Protein AF-A0A371F6K5-F1 (afdb_monomer)

Secondary structure (DSSP, 8-state):
--HHHHHHHHHHHHHHHHHTHHHHHHHHHHHH---HHHIIIIIHHHHHHHHHHHHHHTT-----EE--SSS--EE-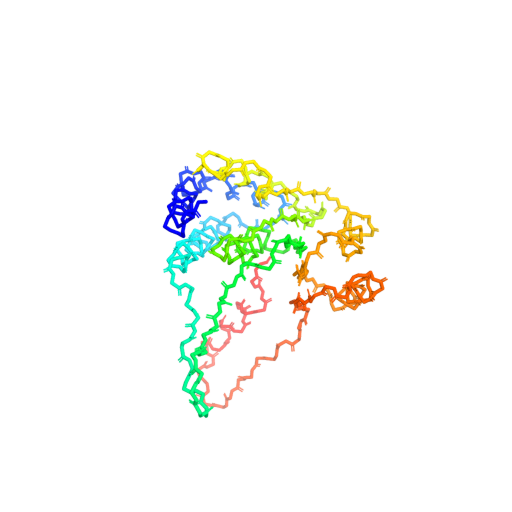-----SEEEEE--SSSHHHHHHHHHHHHHHTT-EEEEEEPTTS-HHHHHHHHHHHHTTPPTTSEEEEE--IIIIIHHHHH-TT--EEEEES-HHHHHHHHHHHHHTT---EEEE----------TTS-HHHHHHHHHHHHH--

pLDDT: mean 98.04, std 1.12, range [90.88, 98.94]

Foldseek 3Di:
DDLLLLLQLLLQLLVVCVVCLQVLLVLLCVLQVDDSCCSRVPQSVVLSVLSNVLSVLLNVDDWDFDDDPDDDTDIDDQAQLEEEEEEFERNRQSVSCSVPVSNNSSRPYAYEYEGALSRQPSSVVSVVSSVVSVDDPRRYHYDYDHCVPPVLCSLQPQPHQAYEYEEAPVSVVVSCVSCVVHNVHYYHYHYDDDDDDDDDPPDPPVVSVVCVCCVPPPD

Structure (mmCIF, N/CA/C/O backbone):
data_AF-A0A371F6K5-F1
#
_entry.id   AF-A0A371F6K5-F1
#
loop_
_atom_site.group_PDB
_atom_site.id
_atom_site.type_symbol
_atom_site.label_atom_id
_atom_site.label_alt_id
_atom_site.label_comp_id
_atom_site.label_asym_id
_atom_site.label_entity_id
_atom_site.label_seq_id
_atom_site.pdbx_PDB_ins_code
_atom_site.Cartn_x
_atom_site.Cartn_y
_atom_site.Cartn_z
_atom_site.occupancy
_atom_site.B_iso_or_equiv
_atom_site.auth_seq_id
_atom_site.auth_comp_id
_atom_site.auth_asym_id
_atom_site.auth_atom_id
_atom_site.pdbx_PDB_model_num
ATOM 1 N N . MET A 1 1 ? -11.950 14.587 9.738 1.00 90.88 1 MET A N 1
ATOM 2 C CA . MET A 1 1 ? -12.095 15.001 8.326 1.00 90.88 1 MET A CA 1
ATOM 3 C C . MET A 1 1 ? -13.160 14.156 7.657 1.00 90.88 1 MET A C 1
ATOM 5 O O . MET A 1 1 ? -13.310 12.987 8.010 1.00 90.88 1 MET A O 1
ATOM 9 N N . THR A 1 2 ? -13.904 14.736 6.728 1.00 96.56 2 THR A N 1
ATOM 10 C CA . THR A 1 2 ? -14.899 14.022 5.926 1.00 96.56 2 THR A CA 1
ATOM 11 C C . THR A 1 2 ? -14.223 13.035 4.970 1.00 96.56 2 THR A C 1
ATOM 13 O O . THR A 1 2 ? -13.035 13.142 4.656 1.00 96.56 2 THR A O 1
ATOM 16 N N . ALA A 1 3 ? -14.991 12.067 4.476 1.00 97.56 3 ALA A N 1
ATOM 17 C CA . ALA A 1 3 ? -14.525 11.139 3.451 1.00 97.56 3 ALA A CA 1
ATOM 18 C C . ALA A 1 3 ? -14.093 11.849 2.151 1.00 97.56 3 ALA A C 1
ATOM 20 O O . ALA A 1 3 ? -13.087 11.488 1.539 1.00 97.56 3 ALA A O 1
ATOM 21 N N . TYR A 1 4 ? -14.797 12.924 1.785 1.00 98.12 4 TYR A N 1
ATOM 22 C CA . TYR A 1 4 ? -14.452 13.771 0.645 1.00 98.12 4 TYR A CA 1
ATOM 23 C C . TYR A 1 4 ? -13.102 14.485 0.829 1.00 98.12 4 TYR A C 1
ATOM 25 O O . TYR A 1 4 ? -12.294 14.535 -0.097 1.00 98.12 4 TYR A O 1
ATOM 33 N N . GLU A 1 5 ? -12.802 14.990 2.028 1.00 98.31 5 GLU A N 1
ATOM 34 C CA . GLU A 1 5 ? -11.498 15.605 2.319 1.00 98.31 5 GLU A CA 1
ATOM 35 C C . GLU A 1 5 ? -10.344 14.601 2.175 1.00 98.31 5 GLU A C 1
ATOM 37 O O . GLU A 1 5 ? -9.318 14.946 1.583 1.00 98.31 5 GLU A O 1
ATOM 42 N N . ARG A 1 6 ? -10.528 13.346 2.623 1.00 98.25 6 ARG A N 1
ATOM 43 C CA . ARG A 1 6 ? -9.554 12.261 2.387 1.00 98.25 6 ARG A CA 1
ATOM 44 C C . ARG A 1 6 ? -9.332 12.020 0.899 1.00 98.25 6 ARG A C 1
ATOM 46 O O . ARG A 1 6 ? -8.187 11.969 0.455 1.00 98.25 6 ARG A O 1
ATOM 53 N N . SER A 1 7 ? -10.418 11.923 0.130 1.00 98.69 7 SER A N 1
ATOM 54 C CA . SER A 1 7 ? -10.356 11.776 -1.330 1.00 98.69 7 SER A CA 1
ATOM 55 C C . SER A 1 7 ? -9.522 12.892 -1.969 1.00 98.69 7 SER A C 1
ATOM 57 O O . SER A 1 7 ? -8.593 12.628 -2.733 1.00 98.69 7 SER A O 1
ATOM 59 N N . ARG A 1 8 ? -9.774 14.150 -1.586 1.00 98.69 8 ARG A N 1
ATOM 60 C CA . ARG A 1 8 ? -9.044 15.316 -2.104 1.00 98.69 8 ARG A CA 1
ATOM 61 C C . ARG A 1 8 ? -7.552 15.288 -1.776 1.00 98.69 8 ARG A C 1
ATOM 63 O O . ARG A 1 8 ? -6.768 15.709 -2.621 1.00 98.69 8 ARG A O 1
ATOM 70 N N . ILE A 1 9 ? -7.157 14.811 -0.595 1.00 98.75 9 ILE A N 1
ATOM 71 C CA . ILE A 1 9 ? -5.737 14.644 -0.238 1.00 98.75 9 ILE A CA 1
ATOM 72 C C . ILE A 1 9 ? -5.082 13.597 -1.147 1.00 98.75 9 ILE A C 1
ATOM 74 O O . ILE A 1 9 ? -4.020 13.864 -1.701 1.00 98.75 9 ILE A O 1
ATOM 78 N N . LEU A 1 10 ? -5.726 12.442 -1.352 1.00 98.81 10 LEU A N 1
ATOM 79 C CA . LEU A 1 10 ? -5.197 11.368 -2.204 1.00 98.81 10 LEU A CA 1
ATOM 80 C C . LEU A 1 10 ? -5.051 11.802 -3.672 1.00 98.81 10 LEU A C 1
ATOM 82 O O . LEU A 1 10 ? -4.049 11.470 -4.302 1.00 98.81 10 LEU A O 1
ATOM 86 N N . LEU A 1 11 ? -6.001 12.586 -4.198 1.00 98.81 11 LEU A N 1
ATOM 87 C CA . LEU A 1 11 ? -5.896 13.177 -5.541 1.00 98.81 11 LEU A CA 1
ATOM 88 C C . LEU A 1 11 ? -4.722 14.157 -5.638 1.00 98.81 11 LEU A C 1
ATOM 90 O O . LEU A 1 11 ? -3.879 14.010 -6.516 1.00 98.81 11 LEU A O 1
ATOM 94 N N . ARG A 1 12 ? -4.606 15.104 -4.695 1.00 98.81 12 ARG A N 1
ATOM 95 C CA . ARG A 1 12 ? -3.483 16.060 -4.679 1.00 98.81 12 ARG A CA 1
ATOM 96 C C . ARG A 1 12 ? -2.131 15.361 -4.571 1.00 98.81 12 ARG A C 1
ATOM 98 O O . ARG A 1 12 ? -1.174 15.783 -5.208 1.00 98.81 12 ARG A O 1
ATOM 105 N N . PHE A 1 13 ? -2.045 14.303 -3.769 1.00 98.88 13 PHE A N 1
ATOM 106 C CA . PHE A 1 13 ? -0.837 13.494 -3.666 1.00 98.88 13 PHE A CA 1
ATOM 107 C C . PHE A 1 13 ? -0.465 12.861 -5.014 1.00 98.88 13 PHE A C 1
ATOM 109 O O . PHE A 1 13 ? 0.693 12.931 -5.419 1.00 98.88 13 PHE A O 1
ATOM 116 N N . ALA A 1 14 ? -1.435 12.293 -5.734 1.00 98.69 14 ALA A N 1
ATOM 117 C CA . ALA A 1 14 ? -1.194 11.727 -7.058 1.00 98.69 14 ALA A CA 1
ATOM 118 C C . ALA A 1 14 ? -0.706 12.790 -8.064 1.00 98.69 14 ALA A C 1
ATOM 120 O O . ALA A 1 14 ? 0.228 12.515 -8.819 1.00 98.69 14 ALA A O 1
ATOM 121 N N . ASP A 1 15 ? -1.261 14.006 -8.026 1.00 98.62 15 ASP A N 1
ATOM 122 C CA . ASP A 1 15 ? -0.801 15.137 -8.849 1.00 98.62 15 ASP A CA 1
ATOM 123 C C . ASP A 1 15 ? 0.648 15.538 -8.518 1.00 98.62 15 ASP A C 1
ATOM 125 O O . ASP A 1 15 ? 1.466 15.761 -9.414 1.00 98.62 15 ASP A O 1
ATOM 129 N N . LEU A 1 16 ? 1.000 15.592 -7.227 1.00 98.75 16 LEU A N 1
ATOM 130 C CA . LEU A 1 16 ? 2.367 15.885 -6.784 1.00 98.75 16 LEU A CA 1
ATOM 131 C C . LEU A 1 16 ? 3.351 14.806 -7.241 1.00 98.75 16 LEU A C 1
ATOM 133 O O . LEU A 1 16 ? 4.436 15.126 -7.717 1.00 98.75 16 LEU A O 1
ATOM 137 N N . VAL A 1 17 ? 2.976 13.531 -7.164 1.00 98.44 17 VAL A N 1
ATOM 138 C CA . VAL A 1 17 ? 3.827 12.436 -7.648 1.00 98.44 17 VAL A CA 1
ATOM 139 C C . VAL A 1 17 ? 4.069 12.545 -9.150 1.00 98.44 17 VAL A C 1
ATOM 141 O O . VAL A 1 17 ? 5.205 12.371 -9.584 1.00 98.44 17 VAL A O 1
ATOM 144 N N . GLN A 1 18 ? 3.044 12.877 -9.942 1.00 97.38 18 GLN A N 1
ATOM 145 C CA . GLN A 1 18 ? 3.222 13.109 -11.381 1.00 97.38 18 GLN A CA 1
ATOM 146 C C . GLN A 1 18 ? 4.187 14.268 -11.651 1.00 97.38 18 GLN A C 1
ATOM 148 O O . GLN A 1 18 ? 5.047 14.156 -12.517 1.00 97.38 18 GLN A O 1
ATOM 153 N N . LYS A 1 19 ? 4.089 15.363 -10.887 1.00 98.06 19 LYS A N 1
ATOM 154 C CA . LYS A 1 19 ? 4.994 16.516 -11.015 1.00 98.06 19 LYS A CA 1
ATOM 155 C C . LYS A 1 19 ? 6.458 16.164 -10.717 1.00 98.06 19 LYS A C 1
ATOM 157 O O . LYS A 1 19 ? 7.355 16.781 -11.284 1.00 98.06 19 LYS A O 1
ATOM 162 N N . HIS A 1 20 ? 6.691 15.196 -9.834 1.00 98.00 20 HIS A N 1
ATOM 163 C CA . HIS A 1 20 ? 8.019 14.745 -9.411 1.00 98.00 20 HIS A CA 1
ATOM 164 C C . HIS A 1 20 ? 8.422 13.396 -10.037 1.00 98.00 20 HIS A C 1
ATOM 166 O O . HIS A 1 20 ? 9.312 12.719 -9.520 1.00 98.00 20 HIS A O 1
ATOM 172 N N . SER A 1 21 ? 7.793 12.988 -11.148 1.00 97.12 21 SER A N 1
ATOM 173 C CA . SER A 1 21 ? 7.972 11.651 -11.730 1.00 97.12 21 SER A CA 1
ATOM 174 C C . SER A 1 21 ? 9.429 11.311 -12.029 1.00 97.12 21 SER A C 1
ATOM 176 O O . SER A 1 21 ? 9.885 10.221 -11.698 1.00 97.12 21 SER A O 1
ATOM 178 N N . ASP A 1 22 ? 10.177 12.246 -12.612 1.00 97.12 22 ASP A N 1
ATOM 179 C CA . ASP A 1 22 ? 11.542 11.980 -13.074 1.00 97.12 22 ASP A CA 1
ATOM 180 C C . ASP A 1 22 ? 12.498 11.745 -11.899 1.00 97.12 22 ASP A C 1
ATOM 182 O O . ASP A 1 22 ? 13.310 10.818 -11.931 1.00 97.12 22 ASP A O 1
ATOM 186 N N . GLU A 1 23 ? 12.350 12.544 -10.838 1.00 98.12 23 GLU A N 1
ATOM 187 C CA . GLU A 1 23 ? 13.100 12.417 -9.585 1.00 98.12 23 GLU A CA 1
ATOM 188 C C . GLU A 1 23 ? 12.777 11.091 -8.886 1.00 98.12 23 GLU A C 1
ATOM 190 O O . GLU A 1 23 ? 13.684 10.355 -8.491 1.00 98.12 23 GLU A O 1
ATOM 195 N N . ILE A 1 24 ? 11.488 10.753 -8.778 1.00 98.62 24 ILE A N 1
ATOM 196 C CA . ILE A 1 24 ? 11.041 9.524 -8.117 1.00 98.62 24 ILE A CA 1
ATOM 197 C C . ILE A 1 24 ? 11.499 8.288 -8.904 1.00 98.62 24 ILE A C 1
ATOM 199 O O . ILE A 1 24 ? 11.994 7.337 -8.301 1.00 98.62 24 ILE A O 1
ATOM 203 N N . ALA A 1 25 ? 11.387 8.298 -10.237 1.00 98.44 25 ALA A N 1
ATOM 204 C CA . ALA A 1 25 ? 11.838 7.198 -11.091 1.00 98.44 25 ALA A CA 1
ATOM 205 C C . ALA A 1 25 ? 13.347 6.985 -10.979 1.00 98.44 25 ALA A C 1
ATOM 207 O O . ALA A 1 25 ? 13.805 5.846 -10.857 1.00 98.44 25 ALA A O 1
ATOM 208 N N . ALA A 1 26 ? 14.122 8.073 -11.001 1.00 98.44 26 ALA A N 1
ATOM 209 C CA . ALA A 1 26 ? 15.567 8.004 -10.854 1.00 98.44 26 ALA A CA 1
ATOM 210 C C . ALA A 1 26 ? 15.935 7.418 -9.489 1.00 98.44 26 ALA A C 1
ATOM 212 O O . ALA A 1 26 ? 16.735 6.485 -9.422 1.00 98.44 26 ALA A O 1
ATOM 213 N N . LEU A 1 27 ? 15.314 7.900 -8.410 1.00 98.56 27 LEU A N 1
ATOM 214 C CA . LEU A 1 27 ? 15.582 7.385 -7.072 1.00 98.56 27 LEU A CA 1
ATOM 215 C C . LEU A 1 27 ? 15.195 5.909 -6.937 1.00 98.56 27 LEU A C 1
ATOM 217 O O . LEU A 1 27 ? 15.972 5.146 -6.374 1.00 98.56 27 LEU A O 1
ATOM 221 N N . GLU A 1 28 ? 14.046 5.486 -7.473 1.00 98.25 28 GLU A N 1
ATOM 222 C CA . GLU A 1 28 ? 13.628 4.077 -7.441 1.00 98.25 28 GLU A CA 1
ATOM 223 C C . GLU A 1 28 ? 14.637 3.190 -8.173 1.00 98.25 28 GLU A C 1
ATOM 225 O O . GLU A 1 28 ? 15.058 2.167 -7.641 1.00 98.25 28 GLU A O 1
ATOM 230 N N . THR A 1 29 ? 15.093 3.627 -9.348 1.00 98.25 29 THR A N 1
ATOM 231 C CA . THR A 1 29 ? 16.122 2.947 -10.152 1.00 98.25 29 THR A CA 1
ATOM 232 C C . THR A 1 29 ? 17.412 2.765 -9.354 1.00 98.25 29 THR A C 1
ATOM 234 O O . THR A 1 29 ? 17.912 1.650 -9.234 1.00 98.25 29 THR A O 1
ATOM 237 N N . TRP A 1 30 ? 17.939 3.840 -8.760 1.00 98.00 30 TRP A N 1
ATOM 238 C CA . TRP A 1 30 ? 19.195 3.796 -8.002 1.00 98.00 30 TRP A CA 1
ATOM 239 C C . TRP A 1 30 ? 19.091 2.997 -6.702 1.00 98.00 30 TRP A C 1
ATOM 241 O O . TRP A 1 30 ? 20.043 2.331 -6.308 1.00 98.00 30 TRP A O 1
ATOM 251 N N . ASN A 1 31 ? 17.947 3.078 -6.030 1.00 97.62 31 ASN A N 1
ATOM 252 C CA . ASN A 1 31 ? 17.709 2.443 -4.739 1.00 97.62 31 ASN A CA 1
ATOM 253 C C . ASN A 1 31 ? 17.433 0.937 -4.881 1.00 97.62 31 ASN A C 1
ATOM 255 O O . ASN A 1 31 ? 17.914 0.149 -4.075 1.00 97.62 31 ASN A O 1
ATOM 259 N N . ASN A 1 32 ? 16.657 0.530 -5.890 1.00 97.94 32 ASN A N 1
ATOM 260 C CA . ASN A 1 32 ? 16.260 -0.864 -6.100 1.00 97.94 32 ASN A CA 1
ATOM 261 C C . ASN A 1 32 ? 17.174 -1.626 -7.075 1.00 97.94 32 ASN A C 1
ATOM 263 O O . ASN A 1 32 ? 17.381 -2.823 -6.887 1.00 97.94 32 ASN A O 1
ATOM 267 N N . GLY A 1 33 ? 17.717 -0.955 -8.092 1.00 97.44 33 GLY A N 1
ATOM 268 C CA . GLY A 1 33 ? 18.517 -1.571 -9.154 1.00 97.44 33 GLY A CA 1
ATOM 269 C C . GLY A 1 33 ? 17.735 -1.952 -10.418 1.00 97.44 33 GLY A C 1
ATOM 270 O O . GLY A 1 33 ? 18.346 -2.433 -11.371 1.00 97.44 33 GLY A O 1
ATOM 271 N N . LYS A 1 34 ? 16.413 -1.726 -10.461 1.00 96.50 34 LYS A N 1
ATOM 272 C CA . LYS A 1 34 ? 15.600 -1.891 -11.679 1.00 96.50 34 LYS A CA 1
ATOM 273 C C . LYS A 1 34 ? 15.977 -0.895 -12.771 1.00 96.50 34 LYS A C 1
ATOM 275 O O . LYS A 1 34 ? 16.546 0.158 -12.500 1.00 96.50 34 LYS A O 1
ATOM 280 N N . ILE A 1 35 ? 15.607 -1.202 -14.014 1.00 97.19 35 ILE A N 1
ATOM 281 C CA . ILE A 1 35 ? 15.827 -0.304 -15.153 1.00 97.19 35 ILE A CA 1
ATOM 282 C C . ILE A 1 35 ? 14.963 0.962 -15.044 1.00 97.19 35 ILE A C 1
ATOM 284 O O . ILE A 1 35 ? 13.778 0.904 -14.703 1.00 97.19 35 ILE A O 1
ATOM 288 N N . TYR A 1 36 ? 15.540 2.112 -15.408 1.00 97.88 36 TYR A N 1
ATOM 289 C CA . TYR A 1 36 ? 14.846 3.403 -15.332 1.00 97.88 36 TYR A CA 1
ATOM 290 C C . TYR A 1 36 ? 13.563 3.433 -16.156 1.00 97.88 36 TYR A C 1
ATOM 292 O O . TYR A 1 36 ? 12.547 3.960 -15.713 1.00 97.88 36 TYR A O 1
ATOM 300 N N . GLU A 1 37 ? 13.580 2.824 -17.341 1.00 97.62 37 GLU A N 1
ATOM 301 C CA . GLU A 1 37 ? 12.409 2.789 -18.210 1.00 97.62 37 GLU A CA 1
ATOM 302 C C . GLU A 1 37 ? 11.223 2.057 -17.565 1.00 97.62 37 GLU A C 1
ATOM 304 O O . GLU A 1 37 ? 10.090 2.524 -17.666 1.00 97.62 37 GLU A O 1
ATOM 309 N N . GLN A 1 38 ? 11.474 0.966 -16.839 1.00 96.62 38 GLN A N 1
ATOM 310 C CA . GLN A 1 38 ? 10.437 0.256 -16.091 1.00 96.62 38 GLN A CA 1
ATOM 311 C C . GLN A 1 38 ? 9.886 1.131 -14.961 1.00 96.62 38 GLN A C 1
ATOM 313 O O . GLN A 1 38 ? 8.666 1.282 -14.845 1.00 96.62 38 GLN A O 1
ATOM 318 N N . ALA A 1 39 ? 10.762 1.755 -14.168 1.00 97.75 39 ALA A N 1
ATOM 319 C CA . ALA A 1 39 ? 10.351 2.644 -13.084 1.00 97.75 39 ALA A CA 1
ATOM 320 C C . ALA A 1 39 ? 9.499 3.821 -13.603 1.00 97.75 39 ALA A C 1
ATOM 322 O O . ALA A 1 39 ? 8.401 4.070 -13.101 1.00 97.75 39 ALA A O 1
ATOM 323 N N . ALA A 1 40 ? 9.971 4.502 -14.650 1.00 97.94 40 ALA A N 1
ATOM 324 C CA . ALA A 1 40 ? 9.357 5.710 -15.192 1.00 97.94 40 ALA A CA 1
ATOM 325 C C . ALA A 1 40 ? 8.092 5.440 -16.018 1.00 97.94 40 ALA A C 1
ATOM 327 O O . ALA A 1 40 ? 7.106 6.163 -15.882 1.00 97.94 40 ALA A O 1
ATOM 328 N N . LYS A 1 41 ? 8.101 4.421 -16.888 1.00 97.44 41 LYS A N 1
ATOM 329 C CA . LYS A 1 41 ? 7.017 4.192 -17.862 1.00 97.44 41 LYS A CA 1
ATOM 330 C C . LYS A 1 41 ? 6.001 3.140 -17.430 1.00 97.44 41 LYS A C 1
ATOM 332 O O . LYS A 1 41 ? 4.917 3.097 -18.005 1.00 97.44 41 LYS A O 1
ATOM 337 N N . THR A 1 42 ? 6.320 2.309 -16.436 1.00 96.69 42 THR A N 1
ATOM 338 C CA . THR A 1 42 ? 5.418 1.243 -15.967 1.00 96.69 42 THR A CA 1
ATOM 339 C C . THR A 1 42 ? 4.972 1.476 -14.529 1.00 96.69 42 THR A C 1
ATOM 341 O O . THR A 1 42 ? 3.775 1.617 -14.265 1.00 96.69 42 THR A O 1
ATOM 344 N N . GLU A 1 43 ? 5.915 1.548 -13.590 1.00 97.44 43 GLU A N 1
ATOM 345 C CA . GLU A 1 43 ? 5.589 1.540 -12.160 1.00 97.44 43 GLU A CA 1
ATOM 346 C C . GLU A 1 43 ? 5.008 2.864 -11.680 1.00 97.44 43 GLU A C 1
ATOM 348 O O . GLU A 1 43 ? 3.973 2.857 -11.019 1.00 97.44 43 GLU A O 1
ATOM 353 N N . LEU A 1 44 ? 5.596 4.003 -12.047 1.00 98.06 44 LEU A N 1
ATOM 354 C CA . LEU A 1 44 ? 5.061 5.308 -11.657 1.00 98.06 44 LEU A CA 1
ATOM 355 C C . LEU A 1 44 ? 3.650 5.587 -12.195 1.00 98.06 44 LEU A C 1
ATOM 357 O O . LEU A 1 44 ? 2.790 5.981 -11.403 1.00 98.06 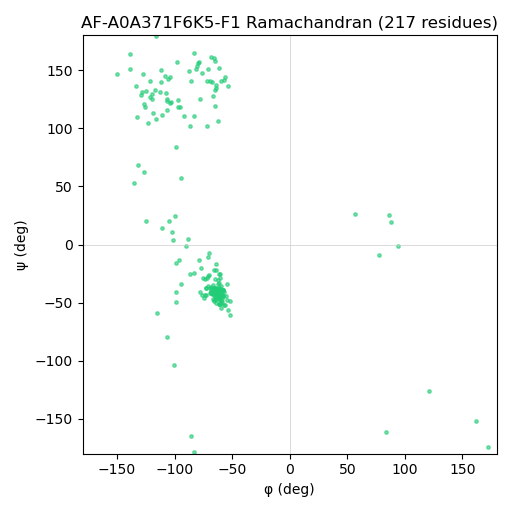44 LEU A O 1
ATOM 361 N N . PRO A 1 45 ? 3.342 5.348 -13.485 1.00 98.25 45 PRO A N 1
ATOM 362 C CA . PRO A 1 45 ? 1.977 5.496 -13.979 1.00 98.25 45 PRO A CA 1
ATOM 363 C C . PRO A 1 45 ? 0.983 4.607 -13.226 1.00 98.25 45 PRO A C 1
ATOM 365 O O . PRO A 1 45 ? -0.124 5.043 -12.899 1.00 98.25 45 PRO A O 1
ATOM 368 N N . MET A 1 46 ? 1.379 3.373 -12.895 1.00 98.31 46 MET A N 1
ATOM 369 C CA . MET A 1 46 ? 0.552 2.469 -12.095 1.00 98.31 46 MET A CA 1
ATOM 370 C C . MET A 1 46 ? 0.387 2.967 -10.654 1.00 98.31 46 MET A C 1
ATOM 372 O O . MET A 1 46 ? -0.727 2.951 -10.133 1.00 98.31 46 MET A O 1
ATOM 376 N N . PHE A 1 47 ? 1.454 3.463 -10.031 1.00 98.56 47 PHE A N 1
ATOM 377 C CA . PHE A 1 47 ? 1.449 4.044 -8.691 1.00 98.56 47 PHE A CA 1
ATOM 378 C C . PHE A 1 47 ? 0.449 5.201 -8.593 1.00 98.56 47 PHE A C 1
ATOM 380 O O . PHE A 1 47 ? -0.449 5.175 -7.754 1.00 98.56 47 PHE A O 1
ATOM 387 N N . VAL A 1 48 ? 0.531 6.171 -9.505 1.00 98.62 48 VAL A N 1
ATOM 388 C CA . VAL A 1 48 ? -0.408 7.302 -9.584 1.00 98.62 48 VAL A CA 1
ATOM 389 C C . VAL A 1 48 ? -1.840 6.806 -9.793 1.00 98.62 48 VAL A C 1
ATOM 391 O O . VAL A 1 48 ? -2.759 7.229 -9.087 1.00 98.62 48 VAL A O 1
ATOM 394 N N . ARG A 1 49 ? -2.042 5.866 -10.726 1.00 98.44 49 ARG A N 1
ATOM 395 C CA . ARG A 1 49 ? -3.364 5.290 -11.008 1.00 98.44 49 ARG A CA 1
ATOM 396 C C . ARG A 1 49 ? -3.980 4.632 -9.772 1.00 98.44 49 ARG A C 1
ATOM 398 O O . ARG A 1 49 ? -5.186 4.769 -9.569 1.00 98.44 49 ARG A O 1
ATOM 405 N N . LEU A 1 50 ? -3.190 3.944 -8.948 1.00 98.62 50 LEU A N 1
ATOM 406 C CA . LEU A 1 50 ? -3.668 3.332 -7.704 1.00 98.62 50 LEU A CA 1
ATOM 407 C C . LEU A 1 50 ? -4.186 4.388 -6.723 1.00 98.62 50 LEU A C 1
ATOM 409 O O . LEU A 1 50 ? -5.251 4.200 -6.138 1.00 98.62 50 LEU A O 1
ATOM 413 N N . PHE A 1 51 ? -3.498 5.522 -6.579 1.00 98.75 51 PHE A N 1
ATOM 414 C CA . PHE A 1 51 ? -3.975 6.599 -5.708 1.00 98.75 51 PHE A CA 1
ATOM 415 C C . PHE A 1 51 ? -5.220 7.298 -6.249 1.00 98.75 51 PHE A C 1
ATOM 417 O O . PHE A 1 51 ? -6.133 7.559 -5.469 1.00 98.75 51 PHE A O 1
ATOM 424 N N . HIS A 1 52 ? -5.333 7.507 -7.563 1.00 98.62 52 HIS A N 1
ATOM 425 C CA . HIS A 1 52 ? -6.594 7.959 -8.166 1.00 98.62 52 HIS A CA 1
ATOM 426 C C . HIS A 1 52 ? -7.744 6.983 -7.896 1.00 98.62 52 HIS A C 1
ATOM 428 O O . HIS A 1 52 ? -8.843 7.401 -7.530 1.00 98.62 52 HIS A O 1
ATOM 434 N N . TYR A 1 53 ? -7.491 5.680 -8.033 1.00 98.81 53 TYR A N 1
ATOM 435 C CA . TYR A 1 53 ? -8.488 4.648 -7.768 1.00 98.81 53 TYR A CA 1
ATOM 436 C C . TYR A 1 53 ? -8.961 4.677 -6.308 1.00 98.81 53 TYR A C 1
ATOM 438 O O . TYR A 1 53 ? -10.162 4.759 -6.049 1.00 98.81 53 TYR A O 1
ATOM 446 N N . TYR A 1 54 ? -8.036 4.678 -5.345 1.00 98.81 54 TYR A N 1
ATOM 447 C CA . TYR A 1 54 ? -8.389 4.688 -3.923 1.00 98.81 54 TYR A CA 1
ATOM 448 C C . TYR A 1 54 ? -8.956 6.027 -3.444 1.00 98.81 54 TYR A C 1
ATOM 450 O O . TYR A 1 54 ? -9.825 6.038 -2.571 1.00 98.81 54 TYR A O 1
ATOM 458 N N . ALA A 1 55 ? -8.570 7.149 -4.056 1.00 98.75 55 ALA A N 1
ATOM 459 C CA . ALA A 1 55 ? -9.244 8.424 -3.831 1.00 98.75 55 ALA A CA 1
ATOM 460 C C . ALA A 1 55 ? -10.733 8.345 -4.190 1.00 98.75 55 ALA A C 1
ATOM 462 O O . ALA A 1 55 ? -11.571 8.866 -3.453 1.00 98.75 55 ALA A O 1
ATOM 463 N N . GLY A 1 56 ? -11.068 7.654 -5.284 1.00 98.50 56 GLY A N 1
ATOM 464 C CA . GLY A 1 56 ? -12.446 7.409 -5.702 1.00 98.50 56 GLY A CA 1
ATOM 465 C C . GLY A 1 56 ? -13.242 6.514 -4.748 1.00 98.50 56 GLY A C 1
ATOM 466 O O . GLY A 1 56 ? -14.468 6.591 -4.756 1.00 98.50 56 GLY A O 1
ATOM 467 N N . TRP A 1 57 ? -12.577 5.706 -3.920 1.00 98.69 57 TRP A N 1
ATOM 468 C CA . TRP A 1 57 ? -13.223 4.856 -2.916 1.00 98.69 57 TRP A CA 1
ATOM 469 C C . TRP A 1 57 ? -13.482 5.555 -1.585 1.00 98.69 57 TRP A C 1
ATOM 471 O O . TRP A 1 57 ? -14.395 5.147 -0.875 1.00 98.69 57 TRP A O 1
ATOM 481 N N . ALA A 1 58 ? -12.711 6.587 -1.234 1.00 98.56 58 ALA A N 1
ATOM 482 C CA . ALA A 1 58 ? -12.729 7.161 0.112 1.00 98.56 58 ALA A CA 1
ATOM 483 C C . ALA A 1 58 ? -14.131 7.595 0.587 1.00 98.56 58 ALA A C 1
ATOM 485 O O . ALA A 1 58 ? -14.432 7.448 1.770 1.00 98.56 58 ALA A O 1
ATOM 486 N N . ASP A 1 59 ? -14.984 8.077 -0.324 1.00 97.56 59 ASP A N 1
ATOM 487 C CA . ASP A 1 59 ? -16.368 8.521 -0.093 1.00 97.56 59 ASP A CA 1
ATOM 488 C C . ASP A 1 59 ? -17.452 7.520 -0.537 1.00 97.56 59 ASP A C 1
ATOM 490 O O . ASP A 1 59 ? -18.634 7.860 -0.546 1.00 97.56 59 ASP A O 1
ATOM 494 N N . LYS A 1 60 ? -17.065 6.282 -0.872 1.00 98.06 60 LYS A N 1
ATOM 495 C CA . LYS A 1 60 ? -17.957 5.206 -1.358 1.00 98.06 60 LYS A CA 1
ATOM 496 C C . LYS A 1 60 ? -17.870 3.927 -0.524 1.00 98.06 60 LYS A C 1
ATOM 498 O O . LYS A 1 60 ? -18.221 2.840 -0.980 1.00 98.06 60 LYS A O 1
ATOM 503 N N . ILE A 1 61 ? -17.383 4.037 0.709 1.00 97.94 61 ILE A N 1
ATOM 504 C CA . ILE A 1 61 ? -17.373 2.928 1.664 1.00 97.94 61 ILE A CA 1
ATOM 505 C C . ILE A 1 61 ? -18.720 2.930 2.380 1.00 97.94 61 ILE A C 1
ATOM 507 O O . ILE A 1 61 ? -18.974 3.751 3.259 1.00 97.94 61 ILE A O 1
ATOM 511 N N . HIS A 1 62 ? -19.595 2.025 1.957 1.00 97.62 62 HIS A N 1
ATOM 512 C CA . HIS A 1 62 ? -20.958 1.915 2.462 1.00 97.62 62 HIS A CA 1
ATOM 513 C C . HIS A 1 62 ? -21.102 0.703 3.381 1.00 97.62 62 HIS A C 1
ATOM 515 O O . HIS A 1 62 ? -20.533 -0.354 3.107 1.00 97.62 62 HIS A O 1
ATOM 521 N N . GLY A 1 63 ? -21.887 0.863 4.445 1.00 97.19 63 GLY A N 1
ATOM 522 C CA . GLY A 1 63 ? -22.482 -0.256 5.167 1.00 97.19 63 GLY A CA 1
ATOM 523 C C . GLY A 1 63 ? -23.804 -0.691 4.529 1.00 97.19 63 GLY A C 1
ATOM 524 O O . GLY A 1 63 ? -24.120 -0.315 3.400 1.00 97.19 63 GLY A O 1
ATOM 525 N N . LEU A 1 64 ? -24.590 -1.475 5.259 1.00 97.88 64 LEU A N 1
ATOM 526 C CA . LEU A 1 64 ? -25.868 -2.020 4.808 1.00 97.88 64 LEU A CA 1
ATOM 527 C C . LEU A 1 64 ? -26.965 -1.705 5.821 1.00 97.88 64 LEU A C 1
ATOM 529 O O . LEU A 1 64 ? -26.722 -1.729 7.021 1.00 97.88 64 LEU A O 1
ATOM 533 N N . THR A 1 65 ? -28.190 -1.495 5.349 1.00 98.00 65 THR A N 1
ATOM 534 C CA . THR A 1 65 ? -29.391 -1.602 6.187 1.00 98.00 65 THR A CA 1
ATOM 535 C C . THR A 1 65 ? -29.983 -2.989 5.974 1.00 98.00 65 THR A C 1
ATOM 537 O O . THR A 1 65 ? -30.238 -3.378 4.835 1.00 98.00 65 THR A O 1
ATOM 540 N N . VAL A 1 66 ? -30.161 -3.753 7.051 1.00 97.06 66 VAL A N 1
ATOM 541 C CA . VAL A 1 66 ? -30.514 -5.177 6.984 1.00 97.06 66 VAL A CA 1
ATOM 542 C C . VAL A 1 66 ? -31.973 -5.377 7.401 1.00 97.06 66 VAL A C 1
ATOM 544 O O . VAL A 1 66 ? -32.363 -4.881 8.462 1.00 97.06 66 VAL A O 1
ATOM 547 N N . PRO A 1 67 ? -32.786 -6.111 6.615 1.00 95.38 67 PRO A N 1
ATOM 548 C CA . PRO A 1 67 ? -34.126 -6.499 7.035 1.00 95.38 67 PRO A CA 1
ATOM 549 C C . PRO A 1 67 ? -34.018 -7.576 8.119 1.00 95.38 67 PRO A C 1
ATOM 551 O O . PRO A 1 67 ? -33.727 -8.734 7.830 1.00 95.38 67 PRO A O 1
ATOM 554 N N . ALA A 1 68 ? -34.200 -7.177 9.374 1.00 94.69 68 ALA A N 1
ATOM 555 C CA . ALA A 1 68 ? -34.206 -8.094 10.505 1.00 94.69 68 ALA A CA 1
ATOM 556 C C . ALA A 1 68 ? -35.610 -8.656 10.751 1.00 94.69 68 ALA A C 1
ATOM 558 O O . ALA A 1 68 ? -36.609 -7.970 10.528 1.00 94.69 68 ALA A O 1
ATOM 559 N N . ASP A 1 69 ? -35.677 -9.883 11.263 1.00 95.00 69 ASP A N 1
ATOM 560 C CA . ASP A 1 69 ? -36.930 -10.447 11.753 1.00 95.00 69 ASP A CA 1
ATOM 561 C C . ASP A 1 69 ? -37.430 -9.643 12.966 1.00 95.00 69 ASP A C 1
ATOM 563 O O . ASP A 1 69 ? -36.682 -9.365 13.907 1.00 95.00 69 ASP A O 1
ATOM 567 N N . GLY A 1 70 ? -38.716 -9.286 12.965 1.00 93.38 70 GLY A N 1
ATOM 568 C CA . GLY A 1 70 ? -39.346 -8.524 14.045 1.00 93.38 70 GLY A CA 1
ATOM 569 C C . GLY A 1 70 ? -39.155 -7.004 13.948 1.00 93.38 70 GLY A C 1
ATOM 570 O O . GLY A 1 70 ? -38.869 -6.450 12.892 1.00 93.38 70 GLY A O 1
ATOM 571 N N . ASN A 1 71 ? -39.362 -6.303 15.068 1.00 94.88 71 ASN A N 1
ATOM 572 C CA . ASN A 1 71 ? -39.407 -4.835 15.116 1.00 94.88 71 ASN A CA 1
ATOM 573 C C . ASN A 1 71 ? -38.046 -4.223 15.479 1.00 94.88 71 ASN A C 1
ATOM 575 O O . ASN A 1 71 ? -37.931 -3.488 16.462 1.00 94.88 71 ASN A O 1
ATOM 579 N N . TYR A 1 72 ? -37.015 -4.525 14.690 1.00 97.06 72 TYR A N 1
ATOM 580 C CA . TYR A 1 72 ? -35.668 -3.988 14.886 1.00 97.06 72 TYR A CA 1
ATOM 581 C C . TYR A 1 72 ? -35.191 -3.215 13.656 1.00 97.06 72 TYR A C 1
ATOM 583 O O . TYR A 1 72 ? -35.408 -3.626 12.520 1.00 97.06 72 TYR A O 1
ATOM 591 N N . HIS A 1 73 ? -34.493 -2.103 13.890 1.00 96.69 73 HIS A N 1
ATOM 592 C CA . HIS A 1 73 ? -33.709 -1.431 12.859 1.00 96.69 73 HIS A CA 1
ATOM 593 C C . HIS A 1 73 ? -32.259 -1.904 12.962 1.00 96.69 73 HIS A C 1
ATOM 595 O O . HIS A 1 73 ? -31.618 -1.694 13.993 1.00 96.69 73 HIS A O 1
ATOM 601 N N . VAL A 1 74 ? -31.749 -2.534 11.904 1.00 97.62 74 VAL A N 1
ATOM 602 C CA . VAL A 1 74 ? -30.378 -3.049 11.854 1.00 97.62 74 VAL A CA 1
ATOM 603 C C . VAL A 1 74 ? -29.623 -2.381 10.715 1.00 97.62 74 VAL A C 1
ATOM 605 O O . VAL A 1 74 ? -30.078 -2.358 9.571 1.00 97.62 74 VAL A O 1
ATOM 608 N N . GLN A 1 75 ? -28.441 -1.862 11.033 1.00 97.88 75 GLN A N 1
ATOM 609 C CA . GLN A 1 75 ? -27.501 -1.323 10.061 1.00 97.88 75 GLN A CA 1
ATOM 610 C C . GLN A 1 75 ? -26.073 -1.744 10.404 1.00 97.88 75 GLN A C 1
ATOM 612 O O . GLN A 1 75 ? -25.745 -1.938 11.575 1.00 97.88 75 GLN A O 1
ATOM 617 N N . THR A 1 76 ? -25.227 -1.867 9.387 1.00 98.19 76 THR A N 1
ATOM 618 C CA . THR A 1 76 ? -23.789 -2.073 9.547 1.00 98.19 76 THR A CA 1
ATOM 619 C C . THR A 1 76 ? -23.047 -0.780 9.249 1.00 98.19 76 THR A C 1
ATOM 621 O O . THR A 1 76 ? -23.435 -0.013 8.368 1.00 98.19 76 THR A O 1
ATOM 624 N N . LEU A 1 77 ? -21.967 -0.540 9.986 1.00 97.62 77 LEU A N 1
ATOM 625 C CA . LEU A 1 77 ? -21.042 0.560 9.748 1.00 97.62 77 LEU A CA 1
ATOM 626 C C . LEU A 1 77 ? -19.680 -0.036 9.399 1.00 97.62 77 LEU A C 1
ATOM 628 O O . LEU A 1 77 ? -19.215 -0.962 10.060 1.00 97.62 77 LEU A O 1
ATOM 632 N N . HIS A 1 78 ? -19.053 0.477 8.346 1.00 98.12 78 HIS A N 1
ATOM 633 C CA . HIS A 1 78 ? -17.688 0.113 7.972 1.00 98.12 78 HIS A CA 1
ATOM 634 C C . HIS A 1 78 ? -16.734 1.188 8.484 1.00 98.12 78 HIS A C 1
ATOM 636 O O . HIS A 1 78 ? -16.400 2.141 7.779 1.00 98.12 78 HIS A O 1
ATOM 642 N N . GLU A 1 79 ? -16.351 1.048 9.746 1.00 98.31 79 GLU A N 1
ATOM 643 C CA . GLU A 1 79 ? -15.432 1.958 10.423 1.00 98.31 79 GLU A CA 1
ATOM 644 C C . GLU A 1 79 ? -13.968 1.615 10.081 1.00 98.31 79 GLU A C 1
ATOM 646 O O . GLU A 1 79 ? -13.658 0.454 9.786 1.00 98.31 79 GLU A O 1
ATOM 651 N N . PRO A 1 80 ? -13.047 2.600 10.083 1.00 98.44 80 PRO A N 1
ATOM 652 C CA . PRO A 1 80 ? -11.618 2.310 10.011 1.00 98.44 80 PRO A CA 1
ATOM 653 C C . PRO A 1 80 ? -11.210 1.382 11.157 1.00 98.44 80 PRO A C 1
ATOM 655 O O . PRO A 1 80 ? -11.697 1.520 12.275 1.00 98.44 80 PRO A O 1
ATOM 658 N N . ILE A 1 81 ? -10.273 0.471 10.891 1.00 98.38 81 ILE A N 1
ATOM 659 C CA . ILE A 1 81 ? -9.783 -0.461 11.910 1.00 98.38 81 ILE A CA 1
ATOM 660 C C . ILE A 1 81 ? -8.944 0.240 12.985 1.00 98.38 81 ILE A C 1
ATOM 662 O O . ILE A 1 81 ? -8.877 -0.252 14.102 1.00 98.38 81 ILE A O 1
ATOM 666 N N . GLY A 1 82 ? -8.309 1.369 12.644 1.00 98.69 82 GLY A N 1
ATOM 667 C CA . GLY A 1 82 ? -7.424 2.125 13.532 1.00 98.69 82 GLY A CA 1
ATOM 668 C C . GLY A 1 82 ? -6.013 2.256 12.958 1.00 98.69 82 GLY A C 1
ATOM 669 O O . GLY A 1 82 ? -5.840 2.719 11.825 1.00 98.69 82 GLY A O 1
ATOM 670 N N . VAL A 1 83 ? -5.008 1.857 13.735 1.00 98.88 83 VAL A N 1
ATOM 671 C CA . VAL A 1 83 ? -3.583 1.873 13.384 1.00 98.88 83 VAL A CA 1
ATOM 672 C C . VAL A 1 83 ? -3.218 0.623 12.579 1.00 98.88 83 VAL A C 1
ATOM 674 O O . VAL A 1 83 ? -3.144 -0.496 13.094 1.00 98.88 83 VAL A O 1
ATOM 677 N N . ALA A 1 84 ? -2.926 0.811 11.294 1.00 98.88 84 ALA A N 1
ATOM 678 C CA . ALA A 1 84 ? -2.464 -0.236 10.394 1.00 98.88 84 ALA A CA 1
ATOM 679 C C . ALA A 1 84 ? -0.928 -0.307 10.361 1.00 98.88 84 ALA A C 1
ATOM 681 O O . ALA A 1 84 ? -0.254 0.550 9.785 1.00 98.88 84 ALA A O 1
ATOM 682 N N . GLY A 1 85 ? -0.368 -1.377 10.921 1.00 98.88 85 GLY A N 1
ATOM 683 C CA . GLY A 1 85 ? 1.031 -1.747 10.738 1.00 98.88 85 GLY A CA 1
ATOM 684 C C . GLY A 1 85 ? 1.242 -2.404 9.374 1.00 98.88 85 GLY A C 1
ATOM 685 O O . GLY A 1 85 ? 0.579 -3.379 9.012 1.00 98.88 85 GLY A O 1
ATOM 686 N N . GLN A 1 86 ? 2.163 -1.875 8.582 1.00 98.88 86 GLN A N 1
ATOM 687 C CA . GLN A 1 86 ? 2.364 -2.292 7.199 1.00 98.88 86 GLN A CA 1
ATOM 688 C C . GLN A 1 86 ? 3.841 -2.599 6.961 1.00 98.88 86 GLN A C 1
ATOM 690 O O . GLN A 1 86 ? 4.700 -1.791 7.282 1.00 98.88 86 GLN A O 1
ATOM 695 N N . ILE A 1 87 ? 4.156 -3.768 6.403 1.00 98.88 87 ILE A N 1
ATOM 696 C CA . ILE A 1 87 ? 5.540 -4.194 6.140 1.00 98.88 87 ILE A CA 1
ATOM 697 C C . ILE A 1 87 ? 5.650 -4.584 4.665 1.00 98.88 87 ILE A C 1
ATOM 699 O O . ILE A 1 87 ? 4.907 -5.461 4.209 1.00 98.88 87 ILE A O 1
ATOM 703 N N . ILE A 1 88 ? 6.537 -3.914 3.923 1.00 98.81 88 ILE A N 1
ATOM 704 C CA . ILE A 1 88 ? 6.711 -4.088 2.469 1.00 98.81 88 ILE A CA 1
ATOM 705 C C . ILE A 1 88 ? 8.056 -4.739 2.106 1.00 98.81 88 ILE A C 1
ATOM 707 O O . ILE A 1 88 ? 9.037 -4.546 2.830 1.00 98.81 88 ILE A O 1
ATOM 711 N N . PRO A 1 89 ? 8.121 -5.487 0.986 1.00 98.62 89 PRO A N 1
ATOM 712 C CA . PRO A 1 89 ? 9.352 -6.041 0.439 1.00 98.62 89 PRO A CA 1
ATOM 713 C C . PRO A 1 89 ? 10.081 -5.000 -0.422 1.00 98.62 89 PRO A C 1
ATOM 715 O O . PRO A 1 89 ? 9.631 -3.866 -0.579 1.00 98.62 89 PRO A O 1
ATOM 718 N N . TRP A 1 90 ? 11.209 -5.412 -0.997 1.00 98.38 90 TRP A N 1
ATOM 719 C CA . TRP A 1 90 ? 12.104 -4.544 -1.757 1.00 98.38 90 TRP A CA 1
ATOM 720 C C . TRP A 1 90 ? 11.906 -4.571 -3.273 1.00 98.38 90 TRP A C 1
ATOM 722 O O . TRP A 1 90 ? 12.481 -3.727 -3.941 1.00 98.38 90 TRP A O 1
ATOM 732 N N . ASN A 1 91 ? 11.164 -5.524 -3.844 1.00 97.88 91 ASN A N 1
ATOM 733 C CA . ASN A 1 91 ? 11.134 -5.759 -5.297 1.00 97.88 91 ASN A CA 1
ATOM 734 C C . ASN A 1 91 ? 10.368 -4.681 -6.086 1.00 97.88 91 ASN A C 1
ATOM 736 O O . ASN A 1 91 ? 10.818 -4.264 -7.150 1.00 97.88 91 ASN A O 1
ATOM 740 N N . PHE A 1 92 ? 9.263 -4.173 -5.537 1.00 98.25 92 PHE A N 1
ATOM 741 C CA . PHE A 1 92 ? 8.508 -3.042 -6.096 1.00 98.25 92 PHE A CA 1
ATOM 742 C C . PHE A 1 92 ? 8.199 -1.996 -5.012 1.00 98.25 92 PHE A C 1
ATOM 744 O O . PHE A 1 92 ? 7.040 -1.880 -4.606 1.00 98.25 92 PHE A O 1
ATOM 751 N N . PRO A 1 93 ? 9.202 -1.272 -4.482 1.00 98.50 93 PRO A N 1
ATOM 752 C CA . PRO A 1 93 ? 9.038 -0.431 -3.292 1.00 98.50 93 PRO A CA 1
ATOM 753 C C . PRO A 1 93 ? 7.857 0.546 -3.385 1.00 98.50 93 PRO A C 1
ATOM 755 O O . PRO A 1 93 ? 7.006 0.568 -2.488 1.00 98.50 93 PRO A O 1
ATOM 758 N N . LEU A 1 94 ? 7.739 1.285 -4.492 1.00 98.12 94 LEU A N 1
ATOM 759 C CA . LEU A 1 94 ? 6.633 2.219 -4.713 1.00 98.12 94 LEU A CA 1
ATOM 760 C C . LEU A 1 94 ? 5.280 1.511 -4.851 1.00 98.12 94 LEU A C 1
ATOM 762 O O . LEU A 1 94 ? 4.320 1.885 -4.178 1.00 98.12 94 LEU A O 1
ATOM 766 N N . LEU A 1 95 ? 5.159 0.471 -5.677 1.00 98.50 95 LEU A N 1
ATOM 767 C CA . LEU A 1 95 ? 3.864 -0.210 -5.839 1.00 98.50 95 LEU A CA 1
ATOM 768 C C . LEU A 1 95 ? 3.404 -0.890 -4.545 1.00 98.50 95 LEU A C 1
ATOM 770 O O . LEU A 1 95 ? 2.225 -0.823 -4.202 1.00 98.50 95 LEU A O 1
ATOM 774 N N . MET A 1 96 ? 4.333 -1.463 -3.778 1.00 98.69 96 MET A N 1
ATOM 775 C CA . MET A 1 96 ? 4.043 -2.045 -2.467 1.00 98.69 96 MET A CA 1
ATOM 776 C C . MET A 1 96 ? 3.582 -0.989 -1.467 1.00 98.69 96 MET A C 1
ATOM 778 O O . MET A 1 96 ? 2.662 -1.240 -0.686 1.00 98.69 96 MET A O 1
ATOM 782 N N . PHE A 1 97 ? 4.178 0.203 -1.513 1.00 98.75 97 PHE A N 1
ATOM 783 C CA . PHE A 1 97 ? 3.688 1.354 -0.768 1.00 98.75 97 PHE A CA 1
ATOM 784 C C . PHE A 1 97 ? 2.249 1.699 -1.191 1.00 98.75 97 PHE A C 1
ATOM 786 O O . PHE A 1 97 ? 1.371 1.786 -0.333 1.00 98.75 97 PHE A O 1
ATOM 793 N N . ALA A 1 98 ? 1.963 1.833 -2.491 1.00 98.62 98 ALA A N 1
ATOM 794 C CA . ALA A 1 98 ? 0.635 2.212 -2.985 1.00 98.62 98 ALA A CA 1
ATOM 795 C C . ALA A 1 98 ? -0.457 1.196 -2.625 1.00 98.62 98 ALA A C 1
ATOM 797 O O . ALA A 1 98 ? -1.533 1.586 -2.163 1.00 98.62 98 ALA A O 1
ATOM 798 N N . TRP A 1 99 ? -0.177 -0.100 -2.784 1.00 98.69 99 TRP A N 1
ATOM 799 C CA . TRP A 1 99 ? -1.113 -1.179 -2.454 1.00 98.69 99 TRP A CA 1
ATOM 800 C C . TRP A 1 99 ? -1.457 -1.261 -0.971 1.00 98.69 99 TRP A C 1
ATOM 802 O O . TRP A 1 99 ? -2.510 -1.793 -0.628 1.00 98.69 99 TRP A O 1
ATOM 812 N N . LYS A 1 100 ? -0.610 -0.726 -0.090 1.00 98.81 100 LYS A N 1
ATOM 813 C CA . LYS A 1 100 ? -0.876 -0.707 1.349 1.00 98.81 100 LYS A CA 1
ATOM 814 C C . LYS A 1 100 ? -1.438 0.630 1.822 1.00 98.81 100 LYS A C 1
ATOM 816 O O . LYS A 1 100 ? -2.468 0.655 2.496 1.00 98.81 100 LYS A O 1
ATOM 821 N N . VAL A 1 101 ? -0.801 1.738 1.455 1.00 98.81 101 VAL A N 1
ATOM 822 C CA . VAL A 1 101 ? -1.152 3.079 1.940 1.00 98.81 101 VAL A CA 1
ATOM 823 C C . VAL A 1 101 ? -2.447 3.583 1.306 1.00 98.81 101 VAL A C 1
ATOM 825 O O . VAL A 1 101 ? -3.312 4.086 2.018 1.00 98.81 101 VAL A O 1
ATOM 828 N N . GLY A 1 102 ? -2.627 3.389 -0.004 1.00 98.69 102 GLY A N 1
ATOM 829 C CA . GLY A 1 102 ? -3.820 3.817 -0.742 1.00 98.69 102 GLY A CA 1
ATOM 830 C C . GLY A 1 102 ? -5.144 3.351 -0.117 1.00 98.69 102 GLY A C 1
ATOM 831 O O . GLY A 1 102 ? -5.942 4.202 0.288 1.00 98.69 102 GLY A O 1
ATOM 832 N N . PRO A 1 103 ? -5.389 2.031 0.020 1.00 98.81 103 PRO A N 1
ATOM 833 C CA . PRO A 1 103 ? -6.640 1.540 0.594 1.00 98.81 103 PRO A CA 1
ATOM 834 C C . PRO A 1 103 ? -6.778 1.891 2.079 1.00 98.81 103 PRO A C 1
ATOM 836 O O . PRO A 1 103 ? -7.871 2.231 2.527 1.00 98.81 103 PRO A O 1
ATOM 839 N N . ALA A 1 104 ? -5.685 1.856 2.850 1.00 98.81 104 ALA A N 1
ATOM 840 C CA . ALA A 1 104 ? -5.732 2.167 4.275 1.00 98.81 104 ALA A CA 1
ATOM 841 C C . ALA A 1 104 ? -6.180 3.617 4.528 1.00 98.81 104 ALA A C 1
ATOM 843 O O . ALA A 1 104 ? -7.085 3.830 5.338 1.00 98.81 104 ALA A O 1
ATOM 844 N N . LEU A 1 105 ? -5.626 4.584 3.787 1.00 98.75 105 LEU A N 1
ATOM 845 C CA . LEU A 1 105 ? -6.022 5.992 3.873 1.00 98.75 105 LEU A CA 1
ATOM 846 C C . LEU A 1 105 ? -7.440 6.237 3.345 1.00 98.75 105 LEU A C 1
ATOM 848 O O . LEU A 1 105 ? -8.186 7.008 3.950 1.00 98.75 105 LEU A O 1
ATOM 852 N N . ALA A 1 106 ? -7.849 5.573 2.258 1.00 98.69 106 ALA A N 1
ATOM 853 C CA . ALA A 1 106 ? -9.214 5.692 1.740 1.00 98.69 106 ALA A CA 1
ATOM 854 C C . ALA A 1 106 ? -10.254 5.293 2.804 1.00 98.69 106 ALA A C 1
ATOM 856 O O . ALA A 1 106 ? -11.208 6.040 3.057 1.00 98.69 106 ALA A O 1
ATOM 857 N N . CYS A 1 107 ? -9.993 4.189 3.510 1.00 98.62 107 CYS A N 1
ATOM 858 C CA . CYS A 1 107 ? -10.807 3.710 4.626 1.00 98.62 107 CYS A CA 1
ATOM 859 C C . CYS A 1 107 ? -10.706 4.563 5.901 1.00 98.62 107 CYS A C 1
ATOM 861 O O . CYS A 1 107 ? -11.524 4.390 6.795 1.00 98.62 107 CYS A O 1
ATOM 863 N N . GLY A 1 108 ? -9.760 5.504 5.985 1.00 98.56 108 GLY A N 1
ATOM 864 C CA . GLY A 1 108 ? -9.597 6.396 7.138 1.00 98.56 108 GLY A CA 1
ATOM 865 C C . GLY A 1 108 ? -8.706 5.854 8.258 1.00 98.56 108 GLY A C 1
ATOM 866 O O . GLY A 1 108 ? -8.801 6.341 9.380 1.00 98.56 108 GLY A O 1
ATOM 867 N N . ASN A 1 109 ? -7.855 4.868 7.969 1.00 98.88 109 ASN A N 1
ATOM 868 C CA . ASN A 1 109 ? -6.878 4.343 8.924 1.00 98.88 109 ASN A CA 1
ATOM 869 C C . ASN A 1 109 ? -5.654 5.258 9.032 1.00 98.88 109 ASN A C 1
ATOM 871 O O . ASN A 1 109 ? -5.319 5.976 8.085 1.00 98.88 109 ASN A O 1
ATOM 875 N N . THR A 1 110 ? -4.946 5.166 10.155 1.00 98.88 110 THR A N 1
ATOM 876 C CA . THR A 1 110 ? -3.579 5.685 10.296 1.00 98.88 110 THR A CA 1
ATOM 877 C C . THR A 1 110 ? -2.582 4.549 10.094 1.00 98.88 110 THR A C 1
ATOM 879 O O . THR A 1 110 ? -2.935 3.373 10.181 1.00 98.88 110 THR A O 1
ATOM 882 N N . ILE A 1 111 ? -1.345 4.873 9.726 1.00 98.94 111 ILE A N 1
ATOM 883 C CA . ILE A 1 111 ? -0.392 3.890 9.212 1.00 98.94 111 ILE A CA 1
ATOM 884 C C . ILE A 1 111 ? 0.969 4.053 9.883 1.00 98.94 111 ILE A C 1
ATOM 886 O O . ILE A 1 111 ? 1.508 5.160 9.979 1.00 98.94 111 ILE A O 1
ATOM 890 N N . VAL A 1 112 ? 1.559 2.916 10.252 1.00 98.94 112 VAL A N 1
ATOM 891 C CA . VAL A 1 112 ? 2.999 2.777 10.495 1.00 98.94 112 VAL A CA 1
ATOM 892 C C . VAL A 1 112 ? 3.549 1.807 9.453 1.00 9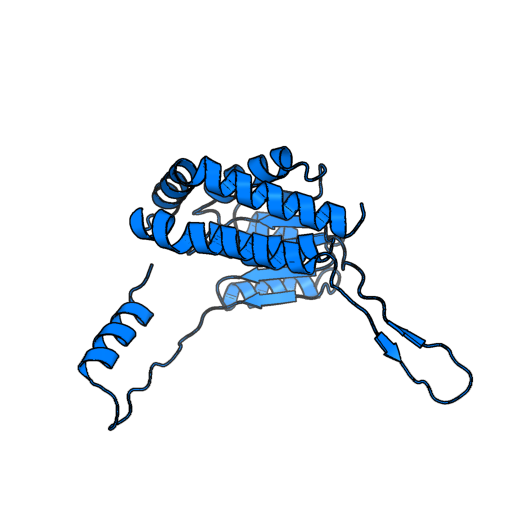8.94 112 VAL A C 1
ATOM 894 O O . VAL A 1 112 ? 3.271 0.608 9.499 1.00 98.94 112 VAL A O 1
ATOM 897 N N . LEU A 1 113 ? 4.303 2.325 8.484 1.00 98.88 113 LEU A N 1
ATOM 898 C CA . LEU A 1 113 ? 4.878 1.554 7.385 1.00 98.88 113 LEU A CA 1
ATOM 899 C C . LEU A 1 113 ? 6.366 1.299 7.630 1.00 98.88 113 LEU A C 1
ATOM 901 O O . LEU A 1 113 ? 7.162 2.236 7.713 1.00 98.88 113 LEU A O 1
ATOM 905 N N . LYS A 1 114 ? 6.751 0.024 7.650 1.00 98.75 114 LYS A N 1
ATOM 906 C CA . LYS A 1 114 ? 8.141 -0.422 7.614 1.00 98.75 114 LYS A CA 1
ATOM 907 C C . LYS A 1 114 ? 8.550 -0.793 6.193 1.00 98.75 114 LYS A C 1
ATOM 909 O O . LYS A 1 114 ? 8.002 -1.725 5.599 1.00 98.75 114 LYS A O 1
ATOM 914 N N . THR A 1 115 ? 9.538 -0.076 5.669 1.00 98.56 115 THR A N 1
ATOM 915 C CA . THR A 1 115 ? 10.149 -0.319 4.353 1.00 98.56 115 THR A CA 1
ATOM 916 C C . THR A 1 115 ? 11.149 -1.467 4.417 1.00 98.56 115 THR A C 1
ATOM 918 O O . THR A 1 115 ? 11.697 -1.772 5.479 1.00 98.56 115 THR A O 1
ATOM 921 N N . ALA A 1 116 ? 11.416 -2.124 3.291 1.00 98.31 116 ALA A N 1
ATOM 922 C CA . ALA A 1 116 ? 12.530 -3.058 3.214 1.00 98.31 116 ALA A CA 1
ATOM 923 C C . ALA A 1 116 ? 13.863 -2.313 3.401 1.00 98.31 116 ALA A C 1
ATOM 925 O O . ALA A 1 116 ? 14.069 -1.238 2.840 1.00 98.31 116 ALA A O 1
ATOM 926 N N . GLU A 1 117 ? 14.772 -2.895 4.178 1.00 97.62 117 GLU A N 1
ATOM 927 C CA . GLU A 1 117 ? 16.082 -2.316 4.495 1.00 97.62 117 GLU A CA 1
ATOM 928 C C . GLU A 1 117 ? 16.949 -2.082 3.251 1.00 97.62 117 GLU A C 1
ATOM 930 O O . GLU A 1 117 ? 17.793 -1.193 3.260 1.00 97.62 117 GLU A O 1
ATOM 935 N N . GLN A 1 118 ? 16.716 -2.839 2.174 1.00 98.38 118 GLN A N 1
ATOM 936 C CA . GLN A 1 118 ? 17.416 -2.691 0.898 1.00 98.38 118 GLN A CA 1
ATOM 937 C C . GLN A 1 118 ? 16.949 -1.470 0.101 1.00 98.38 118 GLN A C 1
ATOM 939 O O . GLN A 1 118 ? 17.717 -0.948 -0.693 1.00 98.38 118 GLN A O 1
ATOM 944 N N . THR A 1 119 ? 15.692 -1.042 0.269 1.00 98.25 119 THR A N 1
ATOM 945 C CA . THR A 1 119 ? 15.065 -0.023 -0.592 1.00 98.25 119 THR A CA 1
ATOM 946 C C . THR A 1 119 ? 14.283 1.044 0.192 1.00 98.25 119 THR A C 1
ATOM 948 O O . THR A 1 119 ? 13.130 1.337 -0.127 1.00 98.25 119 THR A O 1
ATOM 951 N N . PRO A 1 120 ? 14.876 1.708 1.198 1.00 97.88 120 PRO A N 1
ATOM 952 C CA . PRO A 1 120 ? 14.125 2.598 2.084 1.00 97.88 120 PRO A CA 1
ATOM 953 C C . PRO A 1 120 ? 13.785 3.970 1.474 1.00 97.88 120 PRO A C 1
ATOM 955 O O . PRO A 1 120 ? 12.894 4.654 1.976 1.00 97.88 120 PRO A O 1
ATOM 958 N N . LEU A 1 121 ? 14.496 4.406 0.428 1.00 98.44 121 LEU A N 1
ATOM 959 C CA . LEU A 1 121 ? 14.563 5.823 0.052 1.00 98.44 121 LEU A CA 1
ATOM 960 C C . LEU A 1 121 ? 13.281 6.381 -0.583 1.00 98.44 121 LEU A C 1
ATOM 962 O O . LEU A 1 121 ? 12.845 7.476 -0.231 1.00 98.44 121 LEU A O 1
ATOM 966 N N . THR A 1 122 ? 12.649 5.652 -1.502 1.00 98.06 122 THR A N 1
ATOM 967 C CA . THR A 1 122 ? 11.513 6.185 -2.274 1.00 98.06 122 THR A CA 1
ATOM 968 C C . THR A 1 122 ? 10.249 6.359 -1.447 1.00 98.06 122 THR A C 1
ATOM 970 O O . THR A 1 122 ? 9.552 7.357 -1.615 1.00 98.06 122 THR A O 1
ATOM 973 N N . ALA A 1 123 ? 9.992 5.466 -0.489 1.00 97.94 123 ALA A N 1
ATOM 974 C CA . ALA A 1 123 ? 8.896 5.622 0.466 1.00 97.94 123 ALA A CA 1
ATOM 975 C C . ALA A 1 123 ? 9.040 6.898 1.317 1.00 97.94 123 ALA A C 1
ATOM 977 O O . ALA A 1 123 ? 8.045 7.568 1.593 1.00 97.94 123 ALA A O 1
ATOM 978 N N . LEU A 1 124 ? 10.270 7.258 1.706 1.00 97.62 124 LEU A N 1
ATOM 979 C CA . LEU A 1 124 ? 10.546 8.493 2.447 1.00 97.62 124 LEU A CA 1
ATOM 980 C C . LEU A 1 124 ? 10.298 9.733 1.578 1.00 97.62 124 LEU A C 1
ATOM 982 O O .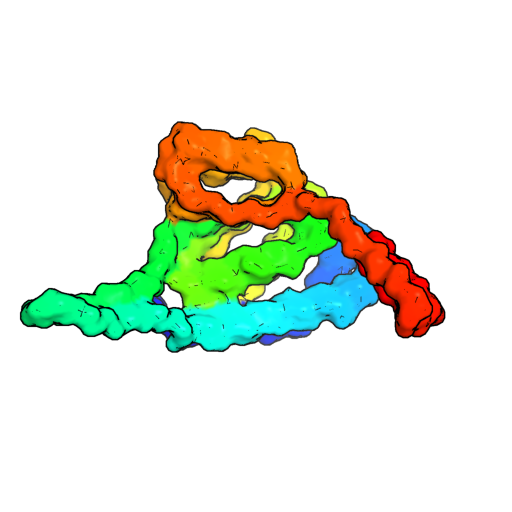 LEU A 1 124 ? 9.680 10.690 2.045 1.00 97.62 124 LEU A O 1
ATOM 986 N N . LEU A 1 125 ? 10.720 9.697 0.309 1.00 98.06 125 LEU A N 1
ATOM 987 C CA . LEU A 1 125 ? 10.475 10.784 -0.643 1.00 98.06 125 LEU A CA 1
ATOM 988 C C . LEU A 1 125 ? 8.973 11.020 -0.851 1.00 98.06 125 LEU A C 1
ATOM 990 O O . LEU A 1 125 ? 8.499 12.144 -0.693 1.00 98.06 125 LEU A O 1
ATOM 994 N N . VAL A 1 126 ? 8.196 9.975 -1.149 1.00 98.06 126 VAL A N 1
ATOM 995 C CA . VAL A 1 126 ? 6.752 10.145 -1.390 1.00 98.06 126 VAL A CA 1
ATOM 996 C C . VAL A 1 126 ? 5.978 10.475 -0.110 1.00 98.06 126 VAL A C 1
ATOM 998 O O . VAL A 1 126 ? 4.971 11.176 -0.172 1.00 98.06 126 VAL A O 1
ATOM 1001 N N . ALA A 1 127 ? 6.452 10.068 1.072 1.00 97.56 127 ALA A N 1
ATOM 1002 C CA . ALA A 1 127 ? 5.844 10.489 2.336 1.00 97.56 127 ALA A CA 1
ATOM 1003 C C . ALA A 1 127 ? 5.928 12.012 2.548 1.00 97.56 127 ALA A C 1
ATOM 1005 O O . ALA A 1 127 ? 4.979 12.611 3.059 1.00 97.56 127 ALA A O 1
ATOM 1006 N N . LYS A 1 128 ? 7.002 12.666 2.082 1.00 97.81 128 LYS A N 1
ATOM 1007 C CA . LYS A 1 128 ? 7.089 14.135 2.070 1.00 97.81 128 LYS A CA 1
ATOM 1008 C C . LYS A 1 128 ? 5.994 14.755 1.196 1.00 97.81 128 LYS A C 1
ATOM 1010 O O . LYS A 1 128 ? 5.342 15.708 1.617 1.00 97.81 128 LYS A O 1
ATOM 1015 N N . LEU A 1 129 ? 5.733 14.176 0.024 1.00 98.62 129 LEU A N 1
ATOM 1016 C CA . LEU A 1 129 ? 4.675 14.651 -0.875 1.00 98.62 129 LEU A CA 1
ATOM 1017 C C . LEU A 1 129 ? 3.274 14.488 -0.267 1.00 98.62 129 LEU A C 1
ATOM 1019 O O . LEU A 1 129 ? 2.391 15.293 -0.544 1.00 98.62 129 LEU A O 1
ATOM 1023 N N . PHE A 1 130 ? 3.052 13.497 0.603 1.00 98.38 130 PHE A N 1
ATOM 1024 C CA . PHE A 1 130 ? 1.803 13.401 1.368 1.00 98.38 130 PHE A CA 1
ATOM 1025 C C . PHE A 1 130 ? 1.609 14.567 2.335 1.00 98.38 130 PHE A C 1
ATOM 1027 O O . PHE A 1 130 ? 0.493 15.078 2.457 1.00 98.38 130 PHE A O 1
ATOM 1034 N N . HIS A 1 131 ? 2.678 15.002 3.002 1.00 96.44 131 HIS A N 1
ATOM 1035 C CA . HIS A 1 131 ? 2.623 16.174 3.870 1.00 96.44 131 HIS A CA 1
ATOM 1036 C C . HIS A 1 131 ? 2.303 17.438 3.057 1.00 96.44 131 HIS A C 1
ATOM 1038 O O . HIS A 1 131 ? 1.393 18.184 3.412 1.00 96.44 131 HIS A O 1
ATOM 1044 N N . GLU A 1 132 ? 2.947 17.616 1.898 1.00 98.19 132 GLU A N 1
ATOM 1045 C CA . GLU A 1 132 ? 2.632 18.703 0.955 1.00 98.19 132 GLU A CA 1
ATOM 1046 C C . GLU A 1 132 ? 1.191 18.622 0.412 1.00 98.19 132 GLU A C 1
ATOM 1048 O O . GLU A 1 132 ? 0.535 19.646 0.216 1.00 98.19 132 GLU A O 1
ATOM 1053 N N . ALA A 1 133 ? 0.644 17.413 0.236 1.00 98.50 133 ALA A N 1
ATOM 1054 C CA . ALA A 1 133 ? -0.753 17.196 -0.148 1.00 98.50 133 ALA A CA 1
ATOM 1055 C C . ALA A 1 133 ? -1.760 17.557 0.964 1.00 98.50 133 ALA A C 1
ATOM 1057 O O . ALA A 1 133 ? -2.975 17.564 0.713 1.00 98.50 133 ALA A O 1
ATOM 1058 N N . GLY A 1 134 ? -1.290 17.866 2.176 1.00 98.38 134 GLY A N 1
ATOM 1059 C CA . GLY A 1 134 ? -2.107 18.212 3.337 1.00 98.38 134 GLY A CA 1
ATOM 1060 C C . GLY A 1 134 ? -2.582 17.004 4.143 1.00 98.38 134 GLY A C 1
ATOM 1061 O O . GLY A 1 134 ? -3.628 17.086 4.789 1.00 98.38 134 GLY A O 1
ATOM 1062 N N . LEU A 1 135 ? -1.868 15.875 4.087 1.00 98.50 135 LEU A N 1
ATOM 1063 C CA . LEU A 1 135 ? -2.107 14.767 5.009 1.00 98.50 135 LEU A CA 1
ATOM 1064 C C . LEU A 1 135 ? -1.723 15.209 6.437 1.00 98.50 135 LEU A C 1
ATOM 1066 O O . LEU A 1 135 ? -0.602 15.688 6.624 1.00 98.50 135 LEU A O 1
ATOM 1070 N N . PRO A 1 136 ? -2.607 15.064 7.445 1.00 98.56 136 PRO A N 1
ATOM 1071 C CA . PRO A 1 136 ? -2.282 15.473 8.807 1.00 98.56 136 PRO A CA 1
ATOM 1072 C C . PRO A 1 136 ? -1.097 14.707 9.388 1.00 98.56 136 PRO A C 1
ATOM 1074 O O . PRO A 1 136 ? -0.861 13.540 9.061 1.00 98.56 136 PRO A O 1
ATOM 1077 N N . GLU A 1 137 ? -0.389 15.363 10.303 1.00 98.06 137 GLU A N 1
ATOM 1078 C CA . GLU A 1 137 ? 0.715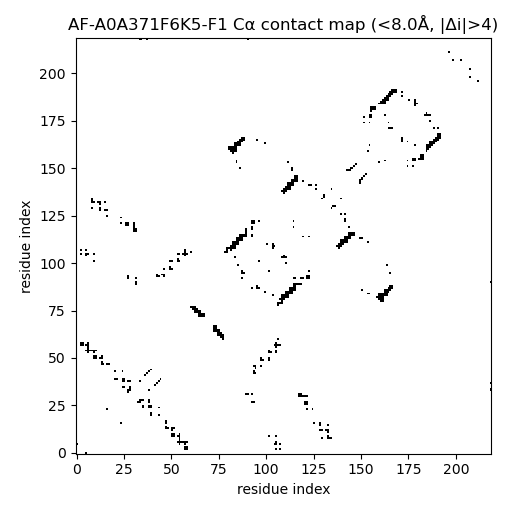 14.759 11.042 1.00 98.06 137 GLU A CA 1
ATOM 1079 C C . GLU A 1 137 ? 0.264 13.495 11.790 1.00 98.06 137 GLU A C 1
ATOM 1081 O O . GLU A 1 137 ? -0.855 13.409 12.298 1.00 98.06 137 GLU A O 1
ATOM 1086 N N . GLY A 1 138 ? 1.133 12.483 11.815 1.00 97.56 138 GLY A N 1
ATOM 1087 C CA . GLY A 1 138 ? 0.873 11.201 12.473 1.00 97.56 138 GLY A CA 1
ATOM 1088 C C . GLY A 1 138 ? -0.041 10.236 11.707 1.00 97.56 138 GLY A C 1
ATOM 1089 O O . GLY A 1 138 ? -0.135 9.075 12.101 1.00 97.56 138 GLY A O 1
ATOM 1090 N N . VAL A 1 139 ? -0.682 10.648 10.604 1.00 98.69 139 VAL A N 1
ATOM 1091 C CA . VAL A 1 139 ? -1.542 9.744 9.810 1.00 98.69 139 VAL A CA 1
ATOM 1092 C C . VAL A 1 139 ? -0.723 8.722 9.019 1.00 98.69 139 VAL A C 1
ATOM 1094 O O . VAL A 1 139 ? -1.128 7.566 8.918 1.00 98.69 139 VAL A O 1
ATOM 1097 N N . LEU A 1 140 ? 0.434 9.118 8.489 1.00 98.81 140 LEU A N 1
ATOM 1098 C CA . LEU A 1 140 ? 1.381 8.230 7.817 1.00 98.81 140 LEU A CA 1
ATOM 1099 C C . LEU A 1 140 ? 2.758 8.377 8.461 1.00 98.81 140 LEU A C 1
ATOM 1101 O O . LEU A 1 140 ? 3.364 9.444 8.398 1.00 98.81 140 LEU A O 1
ATOM 1105 N N . ASN A 1 141 ? 3.260 7.288 9.034 1.00 98.81 141 ASN A N 1
ATOM 1106 C CA . ASN A 1 141 ? 4.567 7.232 9.679 1.00 98.81 141 ASN A CA 1
ATOM 1107 C C . ASN A 1 141 ? 5.423 6.188 8.964 1.00 98.81 141 ASN A C 1
ATOM 1109 O O . ASN A 1 141 ? 5.008 5.035 8.839 1.00 98.81 141 ASN A O 1
ATOM 1113 N N . ILE A 1 142 ? 6.611 6.575 8.502 1.00 98.44 142 ILE A N 1
ATOM 1114 C CA . ILE A 1 142 ? 7.546 5.665 7.831 1.00 98.44 142 ILE A CA 1
ATOM 1115 C C . ILE A 1 142 ? 8.698 5.351 8.778 1.00 98.44 142 ILE A C 1
ATOM 1117 O O . ILE A 1 142 ? 9.396 6.256 9.229 1.00 98.44 142 ILE A O 1
ATOM 1121 N N . VAL A 1 143 ? 8.925 4.068 9.048 1.00 97.44 143 VAL A N 1
ATOM 1122 C CA . VAL A 1 143 ? 10.025 3.596 9.895 1.00 97.44 143 VAL A CA 1
ATOM 1123 C C . VAL A 1 143 ? 10.870 2.616 9.094 1.00 97.44 143 VAL A C 1
ATOM 1125 O O . VAL A 1 143 ? 10.481 1.475 8.872 1.00 97.44 143 VAL A O 1
ATOM 1128 N N . SER A 1 144 ? 12.042 3.054 8.645 1.00 94.75 144 SER A N 1
ATOM 1129 C CA . SER A 1 144 ? 12.981 2.174 7.937 1.00 94.75 144 SER A CA 1
ATOM 1130 C C . SER A 1 144 ? 13.860 1.420 8.936 1.00 94.75 144 SER A C 1
ATOM 1132 O O . SER A 1 144 ? 14.290 1.981 9.941 1.00 94.75 144 SER A O 1
ATOM 1134 N N . GLY A 1 145 ? 14.141 0.146 8.670 1.00 96.25 145 GLY A N 1
ATOM 1135 C CA . GLY A 1 145 ? 14.975 -0.678 9.544 1.00 96.25 145 GLY A CA 1
ATOM 1136 C C . GLY A 1 145 ? 14.992 -2.142 9.124 1.00 96.25 145 GLY A C 1
ATOM 1137 O O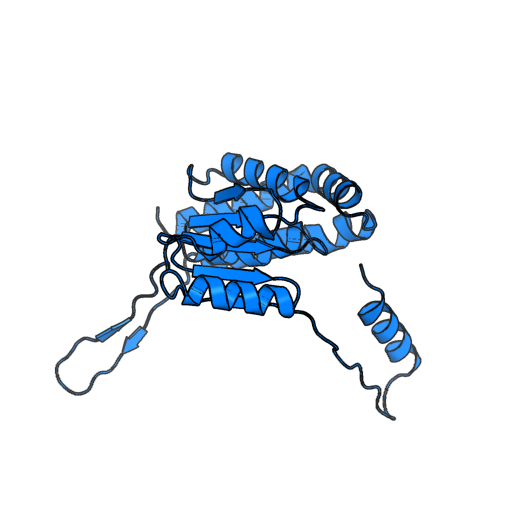 . GLY A 1 145 ? 14.426 -2.505 8.097 1.00 96.25 145 GLY A O 1
ATOM 1138 N N . TYR A 1 146 ? 15.623 -2.996 9.923 1.00 98.62 146 TYR A N 1
ATOM 1139 C CA . TYR A 1 146 ? 15.714 -4.426 9.628 1.00 98.62 146 TYR A CA 1
ATOM 1140 C C . TYR A 1 146 ? 14.445 -5.185 10.022 1.00 98.62 146 TYR A C 1
ATOM 1142 O O . TYR A 1 146 ? 13.715 -4.787 10.936 1.00 98.62 146 TYR A O 1
ATOM 1150 N N . GLY A 1 147 ? 14.187 -6.306 9.346 1.00 98.00 147 GLY A N 1
ATOM 1151 C CA . GLY A 1 147 ? 13.073 -7.205 9.676 1.00 98.00 147 GLY A CA 1
ATOM 1152 C C . GLY A 1 147 ? 13.054 -7.654 11.150 1.00 98.00 147 GLY A C 1
ATOM 1153 O O . GLY A 1 147 ? 12.062 -7.387 11.829 1.00 98.00 147 GLY A O 1
ATOM 1154 N N . PRO A 1 148 ? 14.135 -8.262 11.681 1.00 98.19 148 PRO A N 1
ATOM 1155 C CA . PRO A 1 148 ? 14.177 -8.763 13.061 1.00 98.19 148 PRO A CA 1
ATOM 1156 C C . PRO A 1 148 ? 14.054 -7.699 14.160 1.00 98.19 148 PRO A C 1
ATOM 1158 O O . PRO A 1 148 ? 13.789 -8.051 15.303 1.00 98.19 148 PRO A O 1
ATOM 1161 N N . THR A 1 149 ? 14.259 -6.418 13.841 1.00 98.50 149 THR A N 1
ATOM 1162 C CA . THR A 1 149 ? 14.158 -5.314 14.805 1.00 98.50 149 THR A CA 1
ATOM 1163 C C . THR A 1 149 ? 12.891 -4.501 14.567 1.00 98.50 149 THR A C 1
ATOM 1165 O O . THR A 1 149 ? 11.888 -4.716 15.242 1.00 98.50 149 THR A O 1
ATOM 1168 N N . ALA A 1 150 ? 12.893 -3.607 13.578 1.00 98.56 150 ALA A N 1
ATOM 1169 C CA . ALA A 1 150 ? 11.766 -2.722 13.290 1.00 98.56 150 ALA A CA 1
ATOM 1170 C C . ALA A 1 150 ? 10.511 -3.499 12.857 1.00 98.56 150 ALA A C 1
ATOM 1172 O O . ALA A 1 150 ? 9.407 -3.194 13.303 1.00 98.56 150 ALA A O 1
ATOM 1173 N N . GLY A 1 151 ? 10.677 -4.529 12.018 1.00 98.62 151 GLY A N 1
ATOM 1174 C CA . GLY A 1 151 ? 9.560 -5.362 11.561 1.00 98.62 151 GLY A CA 1
ATOM 1175 C C . GLY A 1 151 ? 8.929 -6.177 12.692 1.00 98.62 151 GLY A C 1
ATOM 1176 O O . GLY A 1 151 ? 7.709 -6.176 12.838 1.00 98.62 151 GLY A O 1
ATOM 1177 N N . ALA A 1 152 ? 9.754 -6.832 13.514 1.00 98.62 152 ALA A N 1
ATOM 1178 C CA . ALA A 1 152 ? 9.290 -7.619 14.653 1.00 98.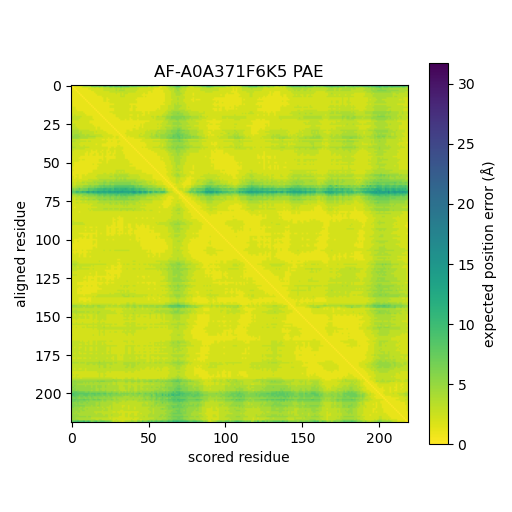62 152 ALA A CA 1
ATOM 1179 C C . ALA A 1 152 ? 8.597 -6.745 15.706 1.00 98.62 152 ALA A C 1
ATOM 1181 O O . ALA A 1 152 ? 7.497 -7.086 16.133 1.00 98.62 152 ALA A O 1
ATOM 1182 N N . ALA A 1 153 ? 9.187 -5.593 16.051 1.00 98.81 153 ALA A N 1
ATOM 1183 C CA . ALA A 1 153 ? 8.597 -4.643 16.991 1.00 98.81 153 ALA A CA 1
ATOM 1184 C C . ALA A 1 153 ? 7.217 -4.162 16.524 1.00 98.81 153 ALA A C 1
ATOM 1186 O O . ALA A 1 153 ? 6.272 -4.158 17.311 1.00 98.81 153 ALA A O 1
ATOM 1187 N N . LEU A 1 154 ? 7.080 -3.822 15.236 1.00 98.81 154 LEU A N 1
ATOM 1188 C CA . LEU A 1 154 ? 5.796 -3.434 14.655 1.00 98.81 154 LEU A CA 1
ATOM 1189 C C . LEU A 1 154 ? 4.783 -4.589 14.688 1.00 98.81 154 LEU A C 1
ATOM 1191 O O . LEU A 1 154 ? 3.620 -4.380 15.031 1.00 98.81 154 LEU A O 1
ATOM 1195 N N . ALA A 1 155 ? 5.212 -5.812 14.367 1.00 98.75 155 ALA A N 1
ATOM 1196 C CA . ALA A 1 155 ? 4.329 -6.975 14.347 1.00 98.75 155 ALA A CA 1
ATOM 1197 C C . ALA A 1 155 ? 3.800 -7.352 15.747 1.00 98.75 155 ALA A C 1
ATOM 1199 O O . ALA A 1 155 ? 2.629 -7.716 15.900 1.00 98.75 155 ALA A O 1
ATOM 1200 N N . SER A 1 156 ? 4.632 -7.223 16.782 1.00 98.75 156 SER A N 1
ATOM 1201 C CA . SER A 1 156 ? 4.271 -7.540 18.168 1.00 98.75 156 SER A CA 1
ATOM 1202 C C . SER A 1 156 ? 3.685 -6.365 18.959 1.00 98.75 156 SER A C 1
ATOM 1204 O O . SER A 1 156 ? 3.358 -6.546 20.128 1.00 98.75 156 SER A O 1
ATOM 1206 N N . HIS A 1 157 ? 3.561 -5.168 18.375 1.00 98.88 157 HIS A N 1
ATOM 1207 C CA . HIS A 1 157 ? 3.102 -3.982 19.106 1.00 98.88 157 HIS A CA 1
ATOM 1208 C C . HIS A 1 157 ? 1.655 -4.145 19.601 1.00 98.88 157 HIS A C 1
ATOM 1210 O O . HIS A 1 157 ? 0.794 -4.588 18.839 1.00 98.88 157 HIS A O 1
ATOM 1216 N N . MET A 1 158 ? 1.376 -3.792 20.861 1.00 98.81 158 MET A N 1
ATOM 1217 C CA . MET A 1 158 ? 0.052 -3.993 21.477 1.00 98.81 158 MET A CA 1
ATOM 1218 C C . MET A 1 158 ? -1.009 -3.008 20.970 1.00 98.81 158 MET A C 1
ATOM 1220 O O . MET A 1 158 ? -2.167 -3.390 20.850 1.00 98.81 158 MET A O 1
ATOM 1224 N N . ASP A 1 159 ? -0.596 -1.798 20.587 1.00 98.75 159 ASP A N 1
ATOM 1225 C CA . ASP A 1 159 ? -1.498 -0.734 20.102 1.00 98.75 159 ASP A CA 1
ATOM 1226 C C . ASP A 1 159 ? -1.540 -0.618 18.566 1.00 98.75 159 ASP A C 1
ATOM 1228 O O . ASP A 1 159 ? -1.782 0.450 18.011 1.00 98.75 159 ASP A O 1
ATOM 1232 N N . VAL A 1 160 ? -1.216 -1.702 17.857 1.00 98.88 160 VAL A N 1
ATOM 1233 C CA . VAL A 1 160 ? -1.426 -1.792 16.404 1.00 98.88 160 VAL A CA 1
ATOM 1234 C C . VAL A 1 160 ? -2.637 -2.678 16.157 1.00 98.88 160 VAL A C 1
ATOM 1236 O O . VAL A 1 160 ? -2.645 -3.846 16.548 1.00 98.88 160 VAL A O 1
ATOM 1239 N N . ASP A 1 161 ? -3.642 -2.142 15.477 1.00 98.88 161 ASP A N 1
ATOM 1240 C CA . ASP A 1 161 ? -4.947 -2.792 15.325 1.00 98.88 161 ASP A CA 1
ATOM 1241 C C . ASP A 1 161 ? -4.967 -3.818 14.189 1.00 98.88 161 ASP A C 1
ATOM 1243 O O . ASP A 1 161 ? -5.753 -4.762 14.201 1.00 98.88 161 ASP A O 1
ATOM 1247 N N . LYS A 1 162 ? -4.086 -3.672 13.192 1.00 98.81 162 LYS A N 1
ATOM 1248 C CA . LYS A 1 162 ? -3.998 -4.585 12.044 1.00 98.81 162 LYS A CA 1
ATOM 1249 C C . LYS A 1 162 ? -2.587 -4.676 11.486 1.00 98.81 162 LYS A C 1
ATOM 1251 O O . LYS A 1 162 ? -1.898 -3.665 11.393 1.00 98.81 162 LYS A O 1
ATOM 1256 N N . LEU A 1 163 ? -2.210 -5.856 10.984 1.00 98.88 163 LEU A N 1
ATOM 1257 C CA . LEU A 1 163 ? -1.034 -6.016 10.125 1.00 98.88 163 LEU A CA 1
ATOM 1258 C C . LEU A 1 163 ? -1.384 -6.301 8.664 1.00 98.88 163 LEU A C 1
ATOM 1260 O O . LEU A 1 163 ? -2.337 -7.022 8.343 1.00 98.88 163 LEU A O 1
ATOM 1264 N N . ALA A 1 164 ? -0.549 -5.770 7.773 1.00 98.88 164 ALA A N 1
ATOM 1265 C CA . ALA A 1 164 ? -0.469 -6.167 6.374 1.00 98.88 164 ALA A CA 1
ATOM 1266 C C . ALA A 1 164 ? 0.994 -6.390 5.972 1.00 98.88 164 ALA A C 1
ATOM 1268 O O . ALA A 1 164 ? 1.761 -5.438 5.806 1.00 98.88 164 ALA A O 1
ATOM 1269 N N . PHE A 1 165 ? 1.373 -7.640 5.734 1.00 98.88 165 PHE A N 1
ATOM 1270 C CA . PHE A 1 165 ? 2.736 -8.020 5.365 1.00 98.88 165 PHE A CA 1
ATOM 1271 C C . PHE A 1 165 ? 2.790 -8.516 3.923 1.00 98.88 165 PHE A C 1
ATOM 1273 O O . PHE A 1 165 ? 1.902 -9.237 3.473 1.00 98.88 165 PHE A O 1
ATOM 1280 N N . THR A 1 166 ? 3.841 -8.123 3.211 1.00 98.88 166 THR A N 1
ATOM 1281 C CA . THR A 1 166 ? 4.196 -8.722 1.926 1.00 98.88 166 THR A CA 1
ATOM 1282 C C . THR A 1 166 ? 5.662 -9.142 1.965 1.00 98.88 166 THR A C 1
ATOM 1284 O O . THR A 1 166 ? 6.512 -8.351 2.373 1.00 98.88 166 THR A O 1
ATOM 1287 N N . GLY A 1 167 ? 5.969 -10.376 1.567 1.00 98.56 167 GLY A N 1
ATOM 1288 C CA . GLY A 1 167 ? 7.335 -10.902 1.611 1.00 98.56 167 GLY A CA 1
ATOM 1289 C C . GLY A 1 167 ? 7.401 -12.426 1.534 1.00 98.56 167 GLY A C 1
ATOM 1290 O O . GLY A 1 167 ? 6.544 -13.066 0.935 1.00 98.56 167 GLY A O 1
ATOM 1291 N N . SER A 1 168 ? 8.439 -13.028 2.118 1.00 98.50 168 SER A N 1
ATOM 1292 C CA . SER A 1 168 ? 8.611 -14.484 2.071 1.00 98.50 168 SER A CA 1
ATOM 1293 C C . SER A 1 168 ? 7.580 -15.217 2.930 1.00 98.50 168 SER A C 1
ATOM 1295 O O . SER A 1 168 ? 7.134 -14.723 3.969 1.00 98.50 168 SER A O 1
ATOM 1297 N N . THR A 1 169 ? 7.250 -16.444 2.525 1.00 98.75 169 THR A N 1
ATOM 1298 C CA . THR A 1 169 ? 6.334 -17.319 3.266 1.00 98.75 169 THR A CA 1
ATOM 1299 C C . THR A 1 169 ? 6.815 -17.586 4.691 1.00 98.75 169 THR A C 1
ATOM 1301 O O . THR A 1 169 ? 6.009 -17.581 5.618 1.00 98.75 169 THR A O 1
ATOM 1304 N N . ASP A 1 170 ? 8.121 -17.767 4.892 1.00 98.56 170 ASP A N 1
ATOM 1305 C CA . ASP A 1 170 ? 8.671 -18.050 6.219 1.00 98.56 170 ASP A CA 1
ATOM 1306 C C . ASP A 1 170 ? 8.585 -16.844 7.154 1.00 98.56 170 ASP A C 1
ATOM 1308 O O . ASP A 1 170 ? 8.150 -16.990 8.295 1.00 98.56 170 ASP A O 1
ATOM 1312 N N . THR A 1 171 ? 8.872 -15.636 6.662 1.00 98.56 171 THR A N 1
ATOM 1313 C CA . THR A 1 171 ? 8.659 -14.417 7.455 1.00 98.56 171 THR A CA 1
ATOM 1314 C C . THR A 1 171 ? 7.170 -14.176 7.706 1.00 98.56 171 THR A C 1
ATOM 1316 O O . THR A 1 171 ? 6.802 -13.746 8.795 1.00 98.56 171 THR A O 1
ATOM 1319 N N . GLY A 1 172 ? 6.290 -14.513 6.757 1.00 98.75 172 GLY A N 1
ATOM 1320 C CA . GLY A 1 172 ? 4.839 -14.454 6.952 1.00 98.75 172 GLY A CA 1
ATOM 1321 C C . GLY A 1 172 ? 4.352 -15.295 8.139 1.00 98.75 172 GLY A C 1
ATOM 1322 O O . GLY A 1 172 ? 3.525 -14.825 8.922 1.00 98.75 172 GLY A O 1
ATOM 1323 N N . LYS A 1 173 ? 4.912 -16.498 8.333 1.00 98.81 173 LYS A N 1
ATOM 1324 C CA . LYS A 1 173 ? 4.632 -17.340 9.515 1.00 98.81 173 LYS A CA 1
ATOM 1325 C C . LYS A 1 173 ? 5.062 -16.650 10.811 1.00 98.81 173 LYS A C 1
ATOM 1327 O O . LYS A 1 173 ? 4.292 -16.627 11.766 1.00 98.81 173 LYS A O 1
ATOM 1332 N N . VAL A 1 174 ? 6.250 -16.040 10.825 1.00 98.75 174 VAL A N 1
ATOM 1333 C CA . VAL A 1 174 ? 6.754 -15.285 11.988 1.00 98.75 174 VAL A CA 1
ATOM 1334 C C . VAL A 1 174 ? 5.843 -14.098 12.309 1.00 98.75 174 VAL A C 1
ATOM 1336 O O . VAL A 1 174 ? 5.515 -13.869 13.469 1.00 98.75 174 VAL A O 1
ATOM 1339 N N . VAL A 1 175 ? 5.380 -13.362 11.295 1.00 98.75 175 VAL A N 1
ATOM 1340 C CA . VAL A 1 175 ? 4.444 -12.241 11.482 1.00 98.75 175 VAL A CA 1
ATOM 1341 C C . VAL A 1 175 ? 3.137 -12.711 12.126 1.00 98.75 175 VAL A C 1
ATOM 1343 O O . VAL A 1 175 ? 2.656 -12.061 13.054 1.00 98.75 175 VAL A O 1
ATOM 1346 N N . LEU A 1 176 ? 2.582 -13.845 11.683 1.00 98.62 176 LEU A N 1
ATOM 1347 C CA . LEU A 1 176 ? 1.394 -14.437 12.308 1.00 98.62 176 LEU A CA 1
ATOM 1348 C C . LEU A 1 176 ? 1.647 -14.848 13.759 1.00 98.62 176 LEU A C 1
ATOM 1350 O O . LEU A 1 176 ? 0.814 -14.568 14.616 1.00 98.62 176 LEU A O 1
ATOM 1354 N N . GLU A 1 177 ? 2.788 -15.470 14.053 1.00 98.81 177 GLU A N 1
ATOM 1355 C CA . GLU A 1 177 ? 3.155 -15.867 15.417 1.00 98.81 177 GLU A CA 1
ATOM 1356 C C . GLU A 1 177 ? 3.267 -14.654 16.352 1.00 98.81 177 GLU A C 1
ATOM 1358 O O . GLU A 1 177 ? 2.741 -14.677 17.466 1.00 98.81 177 GLU A O 1
ATOM 1363 N N . LEU A 1 178 ? 3.900 -13.569 15.897 1.00 98.81 178 LEU A N 1
ATOM 1364 C CA . LEU A 1 178 ? 4.039 -12.332 16.672 1.00 98.81 178 LEU A CA 1
ATOM 1365 C C . LEU A 1 178 ? 2.691 -11.635 16.901 1.00 98.81 178 LEU A C 1
ATOM 1367 O O . LEU A 1 178 ? 2.435 -11.138 18.001 1.00 98.81 178 LEU A O 1
ATOM 1371 N N . ALA A 1 179 ? 1.807 -11.628 15.901 1.00 98.75 179 ALA A N 1
ATOM 1372 C CA . ALA A 1 179 ? 0.443 -11.130 16.060 1.00 98.75 179 ALA A CA 1
ATOM 1373 C C . ALA A 1 179 ? -0.347 -11.980 17.070 1.00 98.75 179 ALA A C 1
ATOM 1375 O O . ALA A 1 179 ? -0.985 -11.435 17.971 1.00 98.75 179 ALA A O 1
ATOM 1376 N N . ALA A 1 180 ? -0.235 -13.310 16.972 1.00 98.69 180 ALA A N 1
ATOM 1377 C CA . ALA A 1 180 ? -0.910 -14.252 17.859 1.00 98.69 180 ALA A CA 1
ATOM 1378 C C . ALA A 1 180 ? -0.443 -14.133 19.321 1.00 98.69 180 ALA A C 1
ATOM 1380 O O . ALA A 1 180 ? -1.244 -14.244 20.244 1.00 98.69 180 ALA A O 1
ATOM 1381 N N . ARG A 1 181 ? 0.852 -13.886 19.541 1.00 98.62 181 ARG A N 1
ATOM 1382 C CA . ARG A 1 181 ? 1.446 -13.725 20.879 1.00 98.62 181 ARG A CA 1
ATOM 1383 C C . ARG A 1 181 ? 1.223 -12.357 21.521 1.00 98.62 181 ARG A C 1
ATOM 1385 O O . ARG A 1 181 ? 1.526 -12.209 22.700 1.00 98.62 181 ARG A O 1
ATOM 1392 N N . SER A 1 182 ? 0.769 -11.367 20.756 1.00 98.69 182 SER A N 1
ATOM 1393 C CA . SER A 1 182 ? 0.545 -10.005 21.249 1.00 98.69 182 SER A CA 1
ATOM 1394 C C . SER A 1 182 ? -0.939 -9.766 21.525 1.00 98.69 182 SER A C 1
ATOM 1396 O O . SER A 1 182 ? -1.469 -10.249 22.519 1.00 98.69 182 SER A O 1
ATOM 1398 N N . ASN A 1 183 ? -1.625 -9.039 20.648 1.00 98.62 183 ASN A N 1
ATOM 1399 C CA . ASN A 1 183 ? -3.006 -8.590 20.836 1.00 98.62 183 ASN A CA 1
ATOM 1400 C C . ASN A 1 183 ? -4.007 -9.287 19.893 1.00 98.62 183 ASN A C 1
ATOM 1402 O O . ASN A 1 183 ? -5.122 -8.802 19.734 1.00 98.62 183 ASN A O 1
ATOM 1406 N N . LEU A 1 184 ? -3.611 -10.387 19.236 1.00 98.62 184 LEU A N 1
ATOM 1407 C CA . LEU A 1 184 ? -4.430 -11.105 18.247 1.00 98.62 184 LEU A CA 1
ATOM 1408 C C . LEU A 1 184 ? -4.898 -10.231 17.067 1.00 98.62 184 LEU A C 1
ATOM 1410 O O . LEU A 1 184 ? -5.915 -10.531 16.439 1.00 98.62 184 LEU A O 1
ATOM 1414 N N . LYS A 1 185 ? -4.155 -9.164 16.740 1.00 98.62 185 LYS A N 1
ATOM 1415 C CA . LYS A 1 185 ? -4.483 -8.282 15.614 1.00 98.62 185 LYS A CA 1
ATOM 1416 C C . LYS A 1 185 ? -4.663 -9.073 14.306 1.00 98.62 185 LYS A C 1
ATOM 1418 O O . LYS A 1 185 ? -3.835 -9.936 13.996 1.00 98.62 185 LYS A O 1
ATOM 1423 N N . PRO A 1 186 ? -5.693 -8.779 13.494 1.00 98.69 186 PRO A N 1
ATOM 1424 C CA . PRO A 1 186 ? -5.878 -9.405 12.192 1.00 98.69 186 PRO A CA 1
ATOM 1425 C C . PRO A 1 186 ? -4.690 -9.148 11.260 1.00 98.69 186 PRO A C 1
ATOM 1427 O O . PRO A 1 186 ? -4.143 -8.043 11.184 1.00 98.69 186 PRO A O 1
ATOM 1430 N N . VAL A 1 187 ? -4.325 -10.173 10.490 1.00 98.81 187 VAL A N 1
ATOM 1431 C CA . VAL A 1 187 ? -3.161 -10.161 9.598 1.00 98.81 187 VAL A CA 1
ATOM 1432 C C . VAL A 1 187 ? -3.594 -10.500 8.177 1.00 98.81 187 VAL A C 1
ATOM 1434 O O . VAL A 1 187 ? -4.307 -11.472 7.951 1.00 98.81 187 VAL A O 1
ATOM 1437 N N . THR A 1 188 ? -3.139 -9.711 7.206 1.00 98.88 188 THR A N 1
ATOM 1438 C CA . THR A 1 188 ? -3.215 -10.052 5.775 1.00 98.88 188 THR A CA 1
ATOM 1439 C C . THR A 1 188 ? -1.810 -10.282 5.237 1.00 98.88 188 THR A C 1
ATOM 1441 O O . THR A 1 188 ? -0.923 -9.457 5.482 1.00 98.88 188 THR A O 1
ATOM 1444 N N . LEU A 1 189 ? -1.615 -11.387 4.519 1.00 98.81 189 LEU A N 1
ATOM 1445 C CA . LEU A 1 189 ? -0.320 -11.824 4.008 1.00 98.81 189 LEU A CA 1
ATOM 1446 C C . LEU A 1 189 ? -0.354 -11.957 2.486 1.00 98.81 189 LEU A C 1
ATOM 1448 O O . LEU A 1 189 ? -1.169 -12.705 1.960 1.00 98.81 189 LEU A O 1
ATOM 1452 N N . GLU A 1 190 ? 0.587 -11.302 1.817 1.00 98.75 190 GLU A N 1
ATOM 1453 C CA . GLU A 1 190 ? 0.906 -11.527 0.404 1.00 98.75 190 GLU A CA 1
ATOM 1454 C C . GLU A 1 190 ? 2.290 -12.181 0.332 1.00 98.75 190 GLU A C 1
ATOM 1456 O O . GLU A 1 190 ? 3.292 -11.575 0.728 1.00 98.75 190 GLU A O 1
ATOM 1461 N N . LEU A 1 191 ? 2.349 -13.446 -0.082 1.00 98.62 191 LEU A N 1
ATOM 1462 C CA . LEU A 1 191 ? 3.540 -14.287 0.074 1.00 98.62 191 LEU A CA 1
ATOM 1463 C C . LEU A 1 191 ? 4.144 -14.698 -1.273 1.00 98.62 191 LEU A C 1
ATOM 1465 O O . LEU A 1 191 ? 3.661 -14.330 -2.341 1.00 98.62 191 LEU A O 1
ATOM 1469 N N . GLY A 1 192 ? 5.234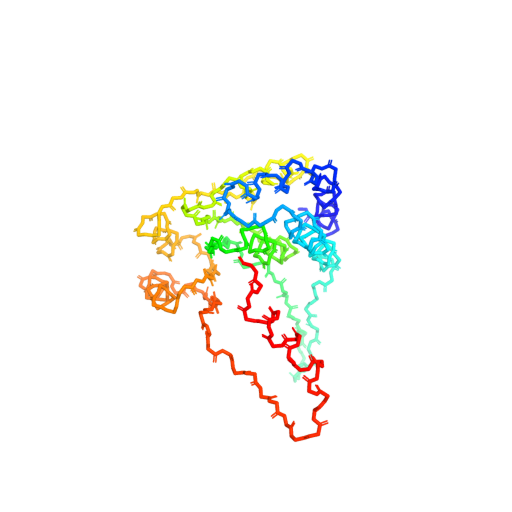 -15.462 -1.216 1.00 96.94 192 GLY A N 1
ATOM 1470 C CA . GLY A 1 192 ? 5.857 -16.029 -2.408 1.00 96.94 192 GLY A CA 1
ATOM 1471 C C . GLY A 1 192 ? 4.952 -17.040 -3.118 1.00 96.94 192 GLY A C 1
ATOM 1472 O O . GLY A 1 192 ? 4.076 -17.656 -2.512 1.00 96.94 192 GLY A O 1
ATOM 1473 N N . GLY A 1 193 ? 5.214 -17.250 -4.407 1.00 96.88 193 GLY A N 1
ATOM 1474 C CA . GLY A 1 193 ? 4.476 -18.195 -5.237 1.00 96.88 193 GLY A CA 1
ATOM 1475 C C . GLY A 1 193 ? 5.384 -18.986 -6.171 1.00 96.88 193 GLY A C 1
ATOM 1476 O O . GLY A 1 193 ? 6.533 -18.620 -6.424 1.00 96.88 193 GLY A O 1
ATOM 1477 N N . LYS A 1 194 ? 4.839 -20.079 -6.705 1.00 97.38 194 LYS A N 1
ATOM 1478 C CA . LYS A 1 194 ? 5.424 -20.842 -7.812 1.00 97.38 194 LYS A CA 1
ATOM 1479 C C . LYS A 1 194 ? 4.377 -20.997 -8.913 1.00 97.38 194 LYS A C 1
ATOM 1481 O O . LYS A 1 194 ? 3.898 -22.093 -9.183 1.00 97.38 194 LYS A O 1
ATOM 1486 N N . SER A 1 195 ? 3.967 -19.860 -9.465 1.00 97.81 195 SER A N 1
ATOM 1487 C CA . SER A 1 195 ? 2.843 -19.762 -10.394 1.00 97.81 195 SER A CA 1
ATOM 1488 C C . SER A 1 195 ? 3.143 -20.512 -11.701 1.00 97.81 195 SER A C 1
ATOM 1490 O O . SER A 1 195 ? 4.122 -20.171 -12.367 1.00 97.81 195 SER A O 1
ATOM 1492 N N . PRO A 1 196 ? 2.357 -21.539 -12.072 1.00 97.50 196 PRO A N 1
ATOM 1493 C CA . PRO A 1 196 ? 2.539 -22.246 -13.334 1.00 97.50 196 PRO A CA 1
ATOM 1494 C C . PRO A 1 196 ? 2.011 -21.417 -14.513 1.00 97.50 196 PRO A C 1
ATOM 1496 O O . PRO A 1 196 ? 1.010 -20.715 -14.388 1.00 97.50 196 PRO A O 1
ATOM 1499 N N . PHE A 1 197 ? 2.652 -21.558 -15.674 1.00 97.06 197 PHE A N 1
ATOM 1500 C CA . PHE A 1 197 ? 2.180 -21.035 -16.957 1.00 97.06 197 PHE A CA 1
ATOM 1501 C C . PHE A 1 197 ? 1.970 -22.228 -17.900 1.00 97.06 197 PHE A C 1
ATOM 1503 O O . PHE A 1 197 ? 2.931 -22.924 -18.221 1.00 97.06 197 PHE A O 1
ATOM 1510 N N . ILE A 1 198 ? 0.722 -22.514 -18.283 1.00 97.50 198 ILE A N 1
ATOM 1511 C CA . ILE A 1 198 ? 0.356 -23.708 -19.065 1.00 97.50 198 ILE A CA 1
ATOM 1512 C C . ILE A 1 198 ? 0.036 -23.283 -20.498 1.00 97.50 198 ILE A C 1
ATOM 1514 O O . ILE A 1 198 ? -0.815 -22.423 -20.708 1.00 97.50 198 ILE A O 1
ATOM 1518 N N . ILE A 1 199 ? 0.712 -23.899 -21.469 1.00 97.56 199 ILE A N 1
ATOM 1519 C CA . ILE A 1 199 ? 0.503 -23.675 -22.903 1.00 97.56 199 ILE A CA 1
ATOM 1520 C C . ILE A 1 199 ? -0.216 -24.906 -23.459 1.00 97.56 199 ILE A C 1
ATOM 1522 O O . ILE A 1 199 ? 0.323 -26.012 -23.406 1.00 97.56 199 ILE A O 1
ATOM 1526 N N . CYS A 1 200 ? -1.444 -24.714 -23.936 1.00 97.69 200 CYS A N 1
ATOM 1527 C CA . CYS A 1 200 ? -2.257 -25.764 -24.548 1.00 97.69 200 CYS A CA 1
ATOM 1528 C C . CYS A 1 200 ? -1.904 -25.950 -26.033 1.00 97.69 200 CYS A C 1
ATOM 1530 O O . CYS A 1 200 ? -1.252 -25.100 -26.635 1.00 97.69 200 CYS A O 1
ATOM 1532 N N . GLU A 1 201 ? -2.342 -27.064 -26.624 1.00 97.81 201 GLU A N 1
ATOM 1533 C CA . GLU A 1 201 ? -2.056 -27.419 -28.025 1.00 97.81 201 GLU A CA 1
ATOM 1534 C C . GLU A 1 201 ? -2.592 -26.390 -29.036 1.00 97.81 201 GLU A C 1
ATOM 1536 O O . GLU A 1 201 ? -2.006 -26.200 -30.097 1.00 97.81 201 GLU A O 1
ATOM 1541 N N . ASP A 1 202 ? -3.677 -25.698 -28.696 1.00 97.62 202 ASP A N 1
ATOM 1542 C CA . ASP A 1 202 ? -4.340 -24.688 -29.523 1.00 97.62 202 ASP A CA 1
ATOM 1543 C C . ASP A 1 202 ? -3.779 -23.267 -29.339 1.00 97.62 202 ASP A C 1
ATOM 1545 O O . ASP A 1 202 ? -4.309 -22.308 -29.907 1.00 97.62 202 ASP A O 1
ATOM 1549 N N . ALA A 1 203 ? -2.713 -23.105 -28.549 1.00 97.94 203 ALA A N 1
ATOM 1550 C CA . ALA A 1 203 ? -2.098 -21.809 -28.321 1.00 97.94 203 ALA A CA 1
ATOM 1551 C C . ALA A 1 203 ? -1.329 -21.309 -29.552 1.00 97.94 203 ALA A C 1
ATOM 1553 O O . ALA A 1 203 ? -0.586 -22.042 -30.203 1.00 97.94 203 ALA A O 1
ATOM 1554 N N . ASP A 1 204 ? -1.433 -20.004 -29.803 1.00 98.31 204 ASP A N 1
ATOM 1555 C CA . ASP A 1 204 ? -0.484 -19.280 -30.646 1.00 98.31 204 ASP A CA 1
ATOM 1556 C C . ASP A 1 204 ? 0.907 -19.355 -29.996 1.00 98.31 204 ASP A C 1
ATOM 1558 O O . ASP A 1 204 ? 1.149 -18.736 -28.955 1.00 98.31 204 ASP A O 1
ATOM 1562 N N . VAL A 1 205 ? 1.794 -20.163 -30.584 1.00 97.25 205 VAL A N 1
ATOM 1563 C CA . VAL A 1 205 ? 3.109 -20.490 -30.017 1.00 97.25 205 VAL A CA 1
ATOM 1564 C C . VAL A 1 205 ? 3.999 -19.255 -29.920 1.00 97.25 205 VAL A C 1
ATOM 1566 O O . VAL A 1 205 ? 4.619 -19.046 -28.877 1.00 97.25 205 VAL A O 1
ATOM 1569 N N . ASP A 1 206 ? 4.027 -18.412 -30.952 1.00 98.00 206 ASP A N 1
ATOM 1570 C CA . ASP A 1 206 ? 4.880 -17.219 -30.973 1.00 98.00 206 ASP A CA 1
ATOM 1571 C C . ASP A 1 206 ? 4.442 -16.239 -29.882 1.00 98.00 206 ASP A C 1
ATOM 1573 O O . ASP A 1 206 ? 5.253 -15.752 -29.089 1.00 98.00 206 ASP A O 1
ATOM 1577 N N . ARG A 1 207 ? 3.129 -16.026 -29.748 1.00 98.25 207 ARG A N 1
ATOM 1578 C CA . ARG A 1 207 ? 2.586 -15.205 -28.663 1.00 98.25 207 ARG A CA 1
ATOM 1579 C C . ARG A 1 207 ? 2.829 -15.826 -27.288 1.00 98.25 207 ARG A C 1
ATOM 1581 O O . ARG A 1 207 ? 3.103 -15.099 -26.332 1.00 98.25 207 ARG A O 1
ATOM 1588 N N . ALA A 1 208 ? 2.690 -17.143 -27.159 1.00 98.06 208 ALA A N 1
ATOM 1589 C CA . ALA A 1 208 ? 2.885 -17.836 -25.891 1.00 98.06 208 ALA A CA 1
ATOM 1590 C C . ALA A 1 208 ? 4.328 -17.698 -25.391 1.00 98.06 208 ALA A C 1
ATOM 1592 O O . ALA A 1 208 ? 4.529 -17.469 -24.198 1.00 98.06 208 ALA A O 1
ATOM 1593 N N . VAL A 1 209 ? 5.314 -17.771 -26.292 1.00 97.69 209 VAL A N 1
ATOM 1594 C CA . VAL A 1 209 ? 6.734 -17.573 -25.967 1.00 97.69 209 VAL A CA 1
ATOM 1595 C C . VAL A 1 209 ? 6.981 -16.168 -25.419 1.00 97.69 209 VAL A C 1
ATOM 1597 O O . VAL A 1 209 ? 7.541 -16.040 -24.330 1.00 97.69 209 VAL A O 1
ATOM 1600 N N . GLU A 1 210 ? 6.516 -15.127 -26.113 1.00 98.19 210 GLU A N 1
ATOM 1601 C CA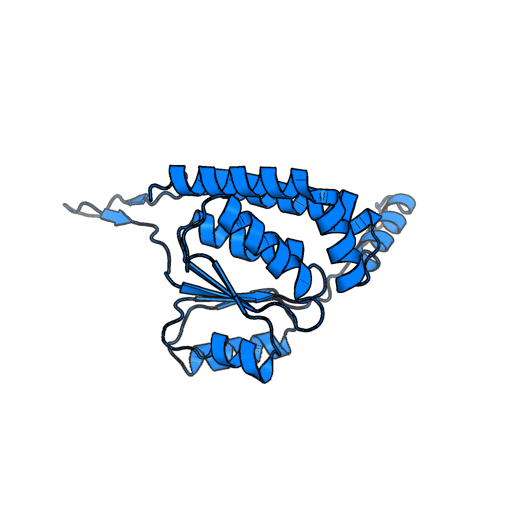 . GLU A 1 210 ? 6.715 -13.732 -25.689 1.00 98.19 210 GLU A CA 1
ATOM 1602 C C . GLU A 1 210 ? 6.078 -13.444 -24.322 1.00 98.19 210 GLU A C 1
ATOM 1604 O O . GLU A 1 210 ? 6.702 -12.868 -23.425 1.00 98.19 210 GLU A O 1
ATOM 1609 N N . VAL A 1 211 ? 4.840 -13.905 -24.116 1.00 97.69 211 VAL A N 1
ATOM 1610 C CA . VAL A 1 211 ? 4.131 -13.702 -22.845 1.00 97.69 211 VAL A CA 1
ATOM 1611 C C . VAL A 1 211 ? 4.785 -14.498 -21.715 1.00 97.69 211 VAL A C 1
ATOM 1613 O O . VAL A 1 211 ? 4.935 -13.962 -20.617 1.00 97.69 211 VAL A O 1
ATOM 1616 N N . ALA A 1 212 ? 5.194 -15.747 -21.957 1.00 97.88 212 ALA A N 1
ATOM 1617 C CA . ALA A 1 212 ? 5.861 -16.567 -20.947 1.00 97.88 212 ALA A CA 1
ATOM 1618 C C . ALA A 1 212 ? 7.227 -15.985 -20.555 1.00 97.88 212 ALA A C 1
ATOM 1620 O O . ALA A 1 212 ? 7.570 -15.974 -19.371 1.00 97.88 212 ALA A O 1
ATOM 1621 N N . HIS A 1 213 ? 7.982 -15.461 -21.527 1.00 97.94 213 HIS A N 1
ATOM 1622 C CA . HIS A 1 213 ? 9.247 -14.777 -21.277 1.00 97.94 213 HIS A CA 1
ATOM 1623 C C . HIS A 1 213 ? 9.040 -13.559 -20.370 1.00 97.94 213 HIS A C 1
ATOM 1625 O O . HIS A 1 213 ? 9.640 -13.479 -19.296 1.00 97.94 213 HIS A O 1
ATOM 1631 N N . PHE A 1 214 ? 8.134 -12.652 -20.746 1.00 96.19 214 PHE A N 1
ATOM 1632 C CA . PHE A 1 214 ? 7.835 -11.469 -19.941 1.00 96.19 214 PHE A CA 1
ATOM 1633 C C . PHE A 1 214 ? 7.306 -11.833 -18.545 1.00 96.19 214 PHE A C 1
ATOM 1635 O O . PHE A 1 214 ? 7.741 -11.259 -17.550 1.00 96.19 214 PHE A O 1
ATOM 1642 N N . ALA A 1 215 ? 6.411 -12.819 -18.442 1.00 96.00 215 ALA A N 1
ATOM 1643 C CA . ALA A 1 215 ? 5.815 -13.231 -17.171 1.00 96.00 215 ALA A CA 1
ATOM 1644 C C . ALA A 1 215 ? 6.838 -13.759 -16.147 1.00 96.00 215 ALA A C 1
ATOM 1646 O O . ALA A 1 215 ? 6.567 -13.700 -14.947 1.00 96.00 215 ALA A O 1
ATOM 1647 N N . LEU A 1 216 ? 7.986 -14.279 -16.598 1.00 96.69 216 LEU A N 1
ATOM 1648 C CA . LEU A 1 216 ? 9.031 -14.819 -15.724 1.00 96.69 216 LEU A CA 1
ATOM 1649 C C . LEU A 1 216 ? 10.182 -13.838 -15.469 1.00 96.69 216 LEU A C 1
ATOM 1651 O O . LEU A 1 216 ? 10.688 -13.794 -14.350 1.00 96.69 216 LEU A O 1
ATOM 1655 N N . PHE A 1 217 ? 10.620 -13.105 -16.495 1.00 96.25 217 PHE A N 1
ATOM 1656 C CA . PHE A 1 217 ? 11.848 -12.300 -16.455 1.00 96.25 217 PHE A CA 1
ATOM 1657 C C . PHE A 1 217 ? 11.612 -10.800 -16.240 1.00 96.25 217 PHE A C 1
ATOM 1659 O O . PHE A 1 217 ? 12.563 -10.026 -16.290 1.00 96.25 217 PHE A O 1
ATOM 1666 N N . PHE A 1 218 ? 10.365 -10.371 -16.032 1.00 94.50 218 PHE A N 1
ATOM 1667 C CA . PHE A 1 218 ? 10.064 -8.984 -15.691 1.00 94.50 218 PHE A CA 1
ATOM 1668 C C . PHE A 1 218 ? 10.553 -8.615 -14.278 1.00 94.50 218 PHE A C 1
ATOM 1670 O O . PHE A 1 218 ? 10.321 -9.374 -13.332 1.00 94.50 218 PHE A O 1
ATOM 1677 N N . ASN A 1 219 ? 11.083 -7.386 -14.152 1.00 91.56 219 ASN A N 1
ATOM 1678 C CA . ASN A 1 219 ? 11.742 -6.791 -12.972 1.00 91.56 219 ASN A CA 1
ATOM 1679 C C . ASN A 1 219 ? 13.145 -7.335 -12.660 1.00 91.56 219 ASN A C 1
ATOM 1681 O O . ASN A 1 219 ? 13.768 -6.759 -11.741 1.00 91.56 219 ASN A O 1
#

InterPro domains:
  IPR015590 Aldehyde dehydrogenase domain [PF00171] (1-219)
  IPR016161 Aldehyde/histidinol dehydrogenase [SSF53720] (1-219)
  IPR016162 Aldehyde dehydrogenase, N-terminal [G3DSA:3.40.605.10] (1-194)
  IPR016163 Aldehyde dehydrogenase, C-terminal [G3DSA:3.40.309.10] (195-219)
  IPR029510 Aldehyde dehydrogenase, glutamic acid active site [PS00687] (189-196)

Organism: Mucuna pruriens (NCBI:txid157652)

Radius of gyration: 19.76 Å; Cα contacts (8 Å, |Δi|>4): 350; chains: 1; bounding box: 59×46×52 Å

Sequence (219 aa):
MTAYERSRILLRFADLVQKHSDEIAALETWNNGKIYEQAAKTELPMFVRLFHYYAGWADKIHGLTVPADGNYHVQTLHEPIGVAGQIIPWNFPLLMFAWKVGPALACGNTIVLKTAEQTPLTALLVAKLFHEAGLPEGVLNIVSGYGPTAGAALASHMDVDKLAFTGSTDTGKVVLELAARSNLKPVTLELGGKSPFIICEDADVDRAVEVAHFALFFN

Solvent-accessible surface area (backbone atoms only — not comparable to full-atom values): 11889 Å² total; per-residue (Å²): 132,56,42,61,57,49,18,52,28,34,42,44,28,31,53,51,48,62,76,42,38,71,62,51,17,51,46,42,18,73,49,60,67,44,58,50,64,52,33,50,72,48,48,47,58,50,34,37,50,46,25,48,53,24,22,67,41,17,70,64,78,70,57,49,78,48,95,51,89,72,99,55,91,44,70,52,78,75,70,50,83,41,36,34,31,33,38,35,45,47,90,50,47,65,52,49,46,38,71,51,52,28,55,40,45,28,55,63,28,29,33,44,36,33,38,21,66,74,30,47,63,55,65,56,57,53,52,52,44,34,49,75,32,64,49,62,87,78,39,72,39,82,48,72,39,50,60,89,51,54,47,44,53,55,42,38,36,70,86,38,50,28,43,39,42,37,44,52,56,70,58,50,51,51,44,51,52,32,15,61,73,47,66,59,35,53,74,48,79,48,59,69,81,86,83,84,85,86,84,61,93,88,52,62,60,73,61,49,52,55,52,53,49,49,76,70,70,64,122

Mean predicted aligned error: 2.79 Å

Nearest PDB structures (foldseek):
  8dr9-assembly1_B  TM=9.973E-01  e=2.676E-25  Homo sapiens
  7mjc-assembly1_A  TM=9.977E-01  e=1.110E-24  Homo sapiens
  5l13-assembly2_E  TM=9.979E-01  e=1.175E-24  Homo sapiens
  5abm-assembly1_C  TM=9.955E-01  e=2.325E-24  Ovis aries
  4pxl-assembly1_A  TM=9.942E-01  e=7.058E-23  Zea mays